Protein AF-A0A4U3KUS9-F1 (afdb_monomer)

Sequence (274 aa):
MPFLIWITAVFIFITGCKRELSCEGCQHPVADGILNCDSFFIHGDYTASTTPNDSNYAATSVTVFTPGAYTIYSDTVNGYYFYKAGYFENTGAQQVTLKAYGQINSSDTSHFTFHFGNSVCTYDVGPPQDTEPPMYYSFVANGIPYSGISDSAYLTYQVVSGDEIYGMSFRTLLLTPSDSLFSLGVNRVNTPVTTGTYHAALAVADDFSGGINFSVNNEFIYGTSRYLPSFQIFLTDYGLPDRLVKGTFSGPVMDGGNNTIYITKGKFKTYLRH

Mean predicted aligned error: 15.93 Å

Nearest PDB structures (foldseek):
  2q03-assembly1_B  TM=2.776E-01  e=8.411E+00  Shewanella denitrificans OS217
  4e0s-assembly1_A  TM=1.911E-01  e=3.559E+00  Homo sapiens
  3e8j-assembly1_A  TM=3.007E-01  e=9.708E+00  Leishmania naiffi

Solvent-accessible surface area (backbone atoms only — not comparable to full-atom values): 14831 Å² total; per-residue (Å²): 140,84,90,81,87,81,82,82,82,81,82,77,80,76,80,72,79,78,78,78,83,80,63,95,77,65,81,71,52,61,39,39,47,42,56,43,72,88,54,63,45,82,41,62,86,46,48,49,78,35,64,57,48,96,62,22,30,40,36,31,36,32,40,26,73,35,46,18,44,43,61,37,36,39,50,78,46,60,56,25,33,37,42,34,73,53,68,43,88,58,62,43,80,41,82,46,71,22,43,37,43,59,39,27,64,52,54,52,77,30,76,36,48,37,40,30,81,90,30,77,37,78,50,81,49,32,40,94,57,101,69,60,74,84,21,31,38,36,33,28,46,88,87,45,76,48,73,52,55,34,34,59,21,36,74,43,78,50,75,57,100,85,43,40,37,22,28,42,34,31,34,36,68,70,91,50,82,65,42,60,43,43,34,42,38,40,37,18,56,75,41,74,72,68,60,46,74,21,25,20,43,51,87,86,78,43,50,50,10,23,44,44,40,34,25,49,58,80,38,66,48,40,29,52,32,67,91,33,49,75,16,37,37,36,33,77,36,69,38,78,92,79,30,36,30,32,34,38,34,38,33,44,25,32,35,75,84,72,45,85,42,53,37,38,82,24,38,40,33,28,37,63,48,132

pLDDT: mean 83.26, std 14.66, range [38.56, 97.94]

Organism: NCBI:txid2575867

Structure (mmCIF, N/CA/C/O backbone):
data_AF-A0A4U3KUS9-F1
#
_entry.id   AF-A0A4U3KUS9-F1
#
loop_
_atom_site.group_PDB
_atom_site.id
_atom_site.type_symbol
_atom_site.label_atom_id
_atom_site.label_alt_id
_atom_site.label_comp_id
_atom_site.label_asym_id
_atom_site.label_entity_id
_atom_site.label_seq_id
_atom_site.pdbx_PDB_ins_code
_atom_site.Cartn_x
_atom_site.Cartn_y
_atom_site.Cartn_z
_atom_site.occupancy
_atom_site.B_iso_or_equiv
_atom_site.auth_seq_id
_atom_site.auth_comp_id
_atom_site.auth_asym_id
_atom_site.auth_atom_id
_atom_site.pdbx_PDB_model_num
ATOM 1 N N . MET A 1 1 ? 34.583 -11.857 78.297 1.00 41.56 1 MET A N 1
ATOM 2 C CA . MET A 1 1 ? 34.083 -12.040 76.919 1.00 41.56 1 MET A CA 1
ATOM 3 C C . MET A 1 1 ? 32.665 -12.596 76.988 1.00 41.56 1 MET A C 1
ATOM 5 O O . MET A 1 1 ? 32.540 -13.778 77.284 1.00 41.56 1 MET A O 1
ATOM 9 N N . PRO A 1 2 ? 31.605 -11.792 76.797 1.00 49.53 2 PRO A N 1
ATOM 10 C CA . PRO A 1 2 ? 30.280 -12.321 76.517 1.00 49.53 2 PRO A CA 1
ATOM 11 C C . PRO A 1 2 ? 29.933 -12.191 75.026 1.00 49.53 2 PRO A C 1
ATOM 13 O O . PRO A 1 2 ? 30.245 -11.203 74.365 1.00 49.53 2 PRO A O 1
ATOM 16 N N . PHE A 1 3 ? 29.312 -13.255 74.534 1.00 44.62 3 PHE A N 1
ATOM 17 C CA . PHE A 1 3 ? 28.722 -13.458 73.215 1.00 44.62 3 PHE A CA 1
ATOM 18 C C . PHE A 1 3 ? 27.593 -12.444 72.950 1.00 44.62 3 PHE A C 1
ATOM 20 O O . PHE A 1 3 ? 26.726 -12.276 73.806 1.00 44.62 3 PHE A O 1
ATOM 27 N N . LEU A 1 4 ? 27.541 -11.837 71.758 1.00 39.78 4 LEU A N 1
ATOM 28 C CA . LEU A 1 4 ? 26.342 -11.146 71.267 1.00 39.78 4 LEU A CA 1
ATOM 29 C C . LEU A 1 4 ? 26.017 -11.631 69.848 1.00 39.78 4 LEU A C 1
ATOM 31 O O . LEU A 1 4 ? 26.734 -11.352 68.890 1.00 39.78 4 LEU A O 1
ATOM 35 N N . ILE A 1 5 ? 24.941 -12.407 69.759 1.00 49.62 5 ILE A N 1
ATOM 36 C CA . ILE A 1 5 ? 24.354 -12.981 68.547 1.00 49.62 5 ILE A CA 1
ATOM 37 C C . ILE A 1 5 ? 23.582 -11.867 67.828 1.00 49.62 5 ILE A C 1
ATOM 39 O O . ILE A 1 5 ? 22.629 -11.327 68.387 1.00 49.62 5 ILE A O 1
ATOM 43 N N . TRP A 1 6 ? 23.977 -11.520 66.602 1.00 41.50 6 TRP A N 1
ATOM 44 C CA . TRP A 1 6 ? 23.210 -10.622 65.734 1.00 41.50 6 TRP A CA 1
ATOM 45 C C . TRP A 1 6 ? 22.253 -11.443 64.865 1.00 41.50 6 TRP A C 1
ATOM 47 O O . TRP A 1 6 ? 22.672 -12.192 63.987 1.00 41.50 6 TRP A O 1
ATOM 57 N N . ILE A 1 7 ? 20.958 -11.314 65.155 1.00 54.19 7 ILE A N 1
ATOM 58 C CA . ILE A 1 7 ? 19.855 -11.914 64.401 1.00 54.19 7 ILE A CA 1
ATOM 59 C C . ILE A 1 7 ? 19.682 -11.140 63.090 1.00 54.19 7 ILE A C 1
ATOM 61 O O . ILE A 1 7 ? 19.480 -9.927 63.083 1.00 54.19 7 ILE A O 1
ATOM 65 N N . THR A 1 8 ? 19.756 -11.860 61.975 1.00 53.34 8 THR A N 1
ATOM 66 C CA . THR A 1 8 ? 19.447 -11.387 60.626 1.00 53.34 8 THR A CA 1
ATOM 67 C C . THR A 1 8 ? 17.940 -11.167 60.470 1.00 53.34 8 THR A C 1
ATOM 69 O O . THR A 1 8 ? 17.148 -12.105 60.530 1.00 53.34 8 THR A O 1
ATOM 72 N N . ALA A 1 9 ? 17.525 -9.920 60.241 1.00 53.25 9 ALA A N 1
ATOM 73 C CA . ALA A 1 9 ? 16.156 -9.601 59.846 1.00 53.25 9 ALA A CA 1
ATOM 74 C C . ALA A 1 9 ? 16.000 -9.813 58.331 1.00 53.25 9 ALA A C 1
ATOM 76 O O . ALA A 1 9 ? 16.442 -8.998 57.522 1.00 53.25 9 ALA A O 1
ATOM 77 N N . VAL A 1 10 ? 15.385 -10.932 57.947 1.00 54.22 10 VAL A N 1
ATOM 78 C CA . VAL A 1 10 ? 14.941 -11.196 56.573 1.00 54.22 10 VAL A CA 1
ATOM 79 C C . VAL A 1 10 ? 13.707 -10.334 56.303 1.00 54.22 10 VAL A C 1
ATOM 81 O O . VAL A 1 10 ? 12.615 -10.618 56.791 1.00 54.22 10 VAL A O 1
ATOM 84 N N . PHE A 1 11 ? 13.886 -9.258 55.536 1.00 50.19 11 PHE A N 1
ATOM 85 C CA . PHE A 1 11 ? 12.796 -8.445 54.998 1.00 50.19 11 PHE A CA 1
ATOM 86 C C . PHE A 1 11 ? 12.108 -9.220 53.863 1.00 50.19 11 PHE A C 1
ATOM 88 O O . PHE A 1 11 ? 12.567 -9.233 52.722 1.00 50.19 11 PHE A O 1
ATOM 95 N N . ILE A 1 12 ? 11.012 -9.902 54.192 1.00 57.75 12 ILE A N 1
ATOM 96 C CA . ILE A 1 12 ? 10.122 -10.535 53.215 1.00 57.75 12 ILE A CA 1
ATOM 97 C C . ILE A 1 12 ? 9.324 -9.418 52.531 1.00 57.75 12 ILE A C 1
ATOM 99 O O . ILE A 1 12 ? 8.385 -8.868 53.105 1.00 57.75 12 ILE A O 1
ATOM 103 N N . PHE A 1 13 ? 9.709 -9.069 51.301 1.00 52.69 13 PHE A N 1
ATOM 104 C CA . PHE A 1 13 ? 8.891 -8.246 50.413 1.00 52.69 13 PHE A CA 1
ATOM 105 C C . PHE A 1 13 ? 7.662 -9.052 49.997 1.00 52.69 13 PHE A C 1
ATOM 107 O O . PHE A 1 13 ? 7.711 -9.895 49.105 1.00 52.69 13 PHE A O 1
ATOM 114 N N . ILE A 1 14 ? 6.549 -8.793 50.673 1.00 58.31 14 ILE A N 1
ATOM 115 C CA . ILE A 1 14 ? 5.234 -9.293 50.293 1.00 58.31 14 ILE A CA 1
ATOM 116 C C . ILE A 1 14 ? 4.814 -8.495 49.054 1.00 58.31 14 ILE A C 1
ATOM 118 O O . ILE A 1 14 ? 4.280 -7.391 49.156 1.00 58.31 14 ILE A O 1
ATOM 122 N N . THR A 1 15 ? 5.109 -9.011 47.862 1.00 63.09 15 THR A N 1
ATOM 123 C CA . THR A 1 15 ? 4.524 -8.505 46.618 1.00 63.09 15 THR A CA 1
ATOM 124 C C . THR A 1 15 ? 3.033 -8.814 46.657 1.00 63.09 15 THR A C 1
ATOM 126 O O . THR A 1 15 ? 2.601 -9.922 46.344 1.00 63.09 15 THR A O 1
ATOM 129 N N . GLY A 1 16 ? 2.245 -7.851 47.131 1.00 59.84 16 GLY A N 1
ATOM 130 C CA . GLY A 1 16 ? 0.795 -7.949 47.138 1.00 59.84 16 GLY A CA 1
ATOM 131 C C . GLY A 1 16 ? 0.269 -8.085 45.712 1.00 59.84 16 GLY A C 1
ATOM 132 O O . GLY A 1 16 ? 0.487 -7.207 44.878 1.00 59.84 16 GLY A O 1
ATOM 133 N N . CYS A 1 17 ? -0.453 -9.171 45.446 1.00 63.19 17 CYS A N 1
ATOM 134 C CA . CYS A 1 17 ? -1.359 -9.256 44.308 1.00 63.19 17 CYS A CA 1
ATOM 135 C C . CYS A 1 17 ? -2.389 -8.130 44.483 1.00 63.19 17 CYS A C 1
ATOM 137 O O . CYS A 1 17 ? -3.183 -8.167 45.428 1.00 63.19 17 CYS A O 1
ATOM 139 N N . LYS A 1 18 ? -2.364 -7.095 43.634 1.00 53.62 18 LYS A N 1
ATOM 140 C CA . LYS A 1 18 ? -3.451 -6.110 43.621 1.00 53.62 18 LYS A CA 1
ATOM 141 C C . LYS A 1 18 ? -4.735 -6.863 43.268 1.00 53.62 18 LYS A C 1
ATOM 143 O O . LYS A 1 18 ? -4.808 -7.485 42.216 1.00 53.62 18 LYS A O 1
ATOM 148 N N . ARG A 1 19 ? -5.725 -6.837 44.164 1.00 49.09 19 ARG A N 1
ATOM 149 C CA . ARG A 1 19 ? -7.093 -7.259 43.844 1.00 49.09 19 ARG A CA 1
ATOM 150 C C . ARG A 1 19 ? -7.611 -6.340 42.742 1.00 49.09 19 ARG A C 1
ATOM 152 O O . ARG A 1 19 ? -7.664 -5.128 42.943 1.00 49.09 19 ARG A O 1
ATOM 159 N N . GLU A 1 20 ? -7.986 -6.910 41.608 1.00 59.84 20 GLU A N 1
ATOM 160 C CA . GLU A 1 20 ? -8.754 -6.196 40.596 1.00 59.84 20 GLU A CA 1
ATOM 161 C C . GLU A 1 20 ? -10.160 -5.979 41.164 1.00 59.84 20 GLU A C 1
ATOM 163 O O . GLU A 1 20 ? -10.844 -6.927 41.557 1.00 59.84 20 GLU A O 1
ATOM 168 N N . LEU A 1 21 ? -10.551 -4.713 41.321 1.00 52.94 21 LEU A N 1
ATOM 169 C CA . LEU A 1 21 ? -11.906 -4.354 41.720 1.00 52.94 21 LEU A CA 1
ATOM 170 C C . LEU A 1 21 ? -12.845 -4.754 40.572 1.00 52.94 21 LEU A C 1
ATOM 172 O O . LEU A 1 21 ? -12.984 -4.018 39.599 1.00 52.94 21 LEU A O 1
ATOM 176 N N . SER A 1 22 ? -13.503 -5.906 40.691 1.00 56.03 22 SER A N 1
ATOM 177 C CA . SER A 1 22 ? -14.729 -6.175 39.938 1.00 56.03 22 SER A CA 1
ATOM 178 C C . SER A 1 22 ? -15.810 -5.248 40.494 1.00 56.03 22 SER A C 1
ATOM 180 O O . SER A 1 22 ? -16.405 -5.527 41.534 1.00 56.03 22 SER A O 1
ATOM 182 N N . CYS A 1 23 ? -15.995 -4.081 39.879 1.00 61.53 23 CYS A N 1
ATOM 183 C CA . CYS A 1 23 ? -17.097 -3.191 40.222 1.00 61.53 23 CYS A CA 1
ATOM 184 C C . CYS A 1 23 ? -18.358 -3.686 39.500 1.00 61.53 23 CYS A C 1
ATOM 186 O O . CYS A 1 23 ? -18.564 -3.358 38.336 1.00 61.53 23 CYS A O 1
ATOM 188 N N . GLU A 1 24 ? -19.216 -4.448 40.183 1.00 61.00 24 GLU A N 1
ATOM 189 C CA . GLU A 1 24 ? -20.481 -5.002 39.648 1.00 61.00 24 GLU A CA 1
ATOM 190 C C . GLU A 1 24 ? -21.577 -3.942 39.353 1.00 61.00 24 GLU A C 1
ATOM 192 O O . GLU A 1 24 ? -22.761 -4.255 39.287 1.00 61.00 24 GLU A O 1
ATOM 197 N N . GLY A 1 25 ? -21.211 -2.672 39.160 1.00 59.56 25 GLY A N 1
ATOM 198 C CA . GLY A 1 25 ? -22.163 -1.583 38.900 1.00 59.56 25 GLY A CA 1
ATOM 199 C C . GLY A 1 25 ? -21.553 -0.282 38.381 1.00 59.56 25 GLY A C 1
ATOM 200 O O . GLY A 1 25 ? -22.247 0.730 38.306 1.00 59.56 25 GLY A O 1
ATOM 201 N N . CYS A 1 26 ? -20.267 -0.270 38.024 1.00 60.47 26 CYS A N 1
ATOM 202 C CA . CYS A 1 26 ? -19.666 0.886 37.375 1.00 60.47 26 CYS A CA 1
ATOM 203 C C . CYS A 1 26 ? -20.114 0.882 35.909 1.00 60.47 26 CYS A C 1
ATOM 205 O O . CYS A 1 26 ? -19.775 -0.033 35.162 1.00 60.47 26 CYS A O 1
ATOM 207 N N . GLN A 1 27 ? -20.870 1.895 35.480 1.00 60.66 27 GLN A N 1
ATOM 208 C CA . GLN A 1 27 ? -21.052 2.158 34.054 1.00 60.66 27 GLN A CA 1
ATOM 209 C C . GLN A 1 27 ? -19.674 2.523 33.496 1.00 60.66 27 GLN A C 1
ATOM 211 O O . GLN A 1 27 ? -19.192 3.639 33.691 1.00 60.66 27 GLN A O 1
ATOM 216 N N . HIS A 1 28 ? -19.000 1.570 32.853 1.00 69.69 28 HIS A N 1
ATOM 217 C CA . HIS A 1 28 ? -17.843 1.912 32.039 1.00 69.69 28 HIS A CA 1
ATOM 218 C C . HIS A 1 28 ? -18.356 2.836 30.929 1.00 69.69 28 HIS A C 1
ATOM 220 O O . HIS A 1 28 ? -19.375 2.504 30.312 1.00 69.69 28 HIS A O 1
ATOM 226 N N . PRO A 1 29 ? -17.722 3.999 30.697 1.00 88.00 29 PRO A N 1
ATOM 227 C CA . PRO A 1 29 ? -18.126 4.866 29.602 1.00 88.00 29 PRO A CA 1
ATOM 228 C C . PRO A 1 29 ? -18.088 4.040 28.319 1.00 88.00 29 PRO A C 1
ATOM 230 O O . PRO A 1 29 ? -17.110 3.340 28.056 1.00 88.00 29 PRO A O 1
ATOM 233 N N . VAL A 1 30 ? -19.191 4.050 27.577 1.00 93.50 30 VAL A N 1
ATOM 234 C CA . VAL A 1 30 ? -19.295 3.358 26.294 1.00 93.50 30 VAL A CA 1
ATOM 235 C C . VAL A 1 30 ? -18.770 4.312 25.239 1.00 93.50 30 VAL A C 1
ATOM 237 O O . VAL A 1 30 ? -19.143 5.486 25.231 1.00 93.50 30 VAL A O 1
ATOM 240 N N . ALA A 1 31 ? -17.884 3.820 24.381 1.00 95.75 31 ALA A N 1
ATOM 241 C CA . ALA A 1 31 ? -17.381 4.635 23.297 1.00 95.75 31 ALA A CA 1
ATOM 242 C C . ALA A 1 31 ? -18.499 4.967 22.308 1.00 95.75 31 ALA A C 1
ATOM 244 O O . ALA A 1 31 ? -19.304 4.104 21.957 1.00 95.75 31 ALA A O 1
ATOM 245 N N . ASP A 1 32 ? -18.480 6.198 21.814 1.00 95.00 32 ASP A N 1
ATOM 246 C CA . ASP A 1 32 ? -19.318 6.643 20.704 1.00 95.00 32 ASP A CA 1
ATOM 247 C C . ASP A 1 32 ? -18.429 7.109 19.552 1.00 95.00 32 ASP A C 1
ATOM 249 O O . ASP A 1 32 ? -17.348 7.669 19.770 1.00 95.00 32 ASP A O 1
ATOM 253 N N . GLY A 1 33 ? -18.863 6.858 18.323 1.00 93.38 33 GLY A N 1
ATOM 254 C CA . GLY A 1 33 ? -18.079 7.137 17.130 1.00 93.38 33 GLY A CA 1
ATOM 255 C C . GLY A 1 33 ? -18.671 6.548 15.857 1.00 93.38 33 GLY A C 1
ATOM 256 O O . GLY A 1 33 ? -19.710 5.887 15.867 1.00 93.38 33 GLY A O 1
ATOM 257 N N . ILE A 1 34 ? -17.969 6.779 14.750 1.00 92.06 34 ILE A N 1
ATOM 258 C CA . ILE A 1 34 ? -18.341 6.281 13.425 1.00 92.06 34 ILE A CA 1
ATOM 259 C C . ILE A 1 34 ? -17.270 5.325 12.920 1.00 92.06 34 ILE A C 1
ATOM 261 O O . ILE A 1 34 ? -16.083 5.655 12.897 1.00 92.06 34 ILE A O 1
ATOM 265 N N . LEU A 1 35 ? -17.700 4.142 12.498 1.00 93.06 35 LEU A N 1
ATOM 266 C CA . LEU A 1 35 ? -16.850 3.191 11.796 1.00 93.06 35 LEU A CA 1
ATOM 267 C C . LEU A 1 35 ? -16.632 3.678 10.362 1.00 93.06 35 LEU A C 1
ATOM 269 O O . LEU A 1 35 ? -17.595 3.955 9.650 1.00 93.06 35 LEU A O 1
ATOM 273 N N . ASN A 1 36 ? -15.377 3.797 9.939 1.00 83.62 36 ASN A N 1
ATOM 274 C CA . ASN A 1 36 ? -15.060 4.244 8.592 1.00 83.62 36 ASN A CA 1
ATOM 275 C C . ASN A 1 36 ? -15.215 3.084 7.603 1.00 83.62 36 ASN A C 1
ATOM 277 O O . ASN A 1 36 ? -14.363 2.197 7.518 1.00 83.62 36 ASN A O 1
ATOM 281 N N . CYS A 1 37 ? -16.307 3.111 6.845 1.00 77.19 37 CYS A N 1
ATOM 282 C CA . CYS A 1 37 ? -16.590 2.086 5.857 1.00 77.19 37 CYS A CA 1
ATOM 283 C C . CYS A 1 37 ? -15.699 2.164 4.617 1.00 77.19 37 CYS A C 1
ATOM 285 O O . CYS A 1 37 ? -15.841 1.272 3.807 1.00 77.19 37 CYS A O 1
ATOM 287 N N . ASP A 1 38 ? -14.804 3.141 4.449 1.00 74.75 38 ASP A N 1
ATOM 288 C CA . ASP A 1 38 ? -13.915 3.230 3.275 1.00 74.75 38 ASP A CA 1
ATOM 289 C C . ASP A 1 38 ? -12.486 2.736 3.566 1.00 74.75 38 ASP A C 1
ATOM 291 O O . ASP A 1 38 ? -11.687 2.547 2.651 1.00 74.75 38 ASP A O 1
ATOM 295 N N . SER A 1 39 ? -12.135 2.525 4.842 1.00 70.81 39 SER A N 1
ATOM 296 C CA . SER A 1 39 ? -10.777 2.148 5.269 1.00 70.81 39 SER A CA 1
ATOM 297 C C . SER A 1 39 ? -10.620 0.675 5.647 1.00 70.81 39 SER A C 1
ATOM 299 O O . SER A 1 39 ? -9.588 0.282 6.196 1.00 70.81 39 SER A O 1
ATOM 301 N N . PHE A 1 40 ? -11.636 -0.145 5.382 1.00 73.62 40 PHE A N 1
ATOM 302 C CA . PHE A 1 40 ? -11.589 -1.572 5.671 1.00 73.62 40 PHE A CA 1
ATOM 303 C C . PHE A 1 40 ? -10.631 -2.293 4.729 1.00 73.62 40 PHE A C 1
ATOM 305 O O . PHE A 1 40 ? -10.670 -2.137 3.511 1.00 73.62 40 PHE A O 1
ATOM 312 N N . PHE A 1 41 ? -9.799 -3.141 5.314 1.00 72.19 41 PHE A N 1
ATOM 313 C CA . PHE A 1 41 ? -8.894 -4.002 4.582 1.00 72.19 41 PHE A CA 1
ATOM 314 C C . PHE A 1 41 ? -8.858 -5.383 5.234 1.00 72.19 41 PHE A C 1
ATOM 316 O O . PHE A 1 41 ? -8.631 -5.512 6.440 1.00 72.19 41 PHE A O 1
ATOM 323 N N . ILE A 1 42 ? -9.097 -6.420 4.437 1.00 80.69 42 ILE A N 1
ATOM 324 C CA . ILE A 1 42 ? -9.148 -7.807 4.894 1.00 80.69 42 ILE A CA 1
ATOM 325 C C . ILE A 1 42 ? -7.793 -8.465 4.638 1.00 80.69 42 ILE A C 1
ATOM 327 O O . ILE A 1 42 ? -7.278 -8.452 3.523 1.00 80.69 42 ILE A O 1
ATOM 331 N N . HIS A 1 43 ? -7.213 -9.046 5.682 1.00 75.00 43 HIS A N 1
ATOM 332 C CA . HIS A 1 43 ? -5.953 -9.774 5.634 1.00 75.00 43 HIS A CA 1
ATOM 333 C C . HIS A 1 43 ? -6.172 -11.269 5.851 1.00 75.00 43 HIS A C 1
ATOM 335 O O . HIS A 1 43 ? -7.059 -11.671 6.612 1.00 75.00 43 HIS A O 1
ATOM 341 N N . GLY A 1 44 ? -5.297 -12.064 5.233 1.00 71.69 44 GLY A N 1
ATOM 342 C CA . GLY A 1 44 ? -5.231 -13.515 5.376 1.00 71.69 44 GLY A CA 1
ATOM 343 C C . GLY A 1 44 ? -5.977 -14.264 4.277 1.00 71.69 44 GLY A C 1
ATOM 344 O O . GLY A 1 44 ? -6.846 -13.712 3.608 1.00 71.69 44 GLY A O 1
ATOM 345 N N . ASP A 1 45 ? -5.628 -15.536 4.108 1.00 77.25 45 ASP A N 1
ATOM 346 C CA . ASP A 1 45 ? -6.301 -16.430 3.170 1.00 77.25 45 ASP A CA 1
ATOM 347 C C . ASP A 1 45 ? -7.464 -17.133 3.877 1.00 77.25 45 ASP A C 1
ATOM 349 O O . ASP A 1 45 ? -7.274 -17.778 4.914 1.00 77.25 45 ASP A O 1
ATOM 353 N N . TYR A 1 46 ? -8.671 -17.019 3.321 1.00 83.56 46 TYR A N 1
ATOM 354 C CA . TYR A 1 46 ? -9.885 -17.620 3.876 1.00 83.56 46 TYR A CA 1
ATOM 355 C C . TYR A 1 46 ? -10.247 -18.869 3.072 1.00 83.56 46 TYR A C 1
ATOM 357 O O . TYR A 1 46 ? -10.995 -18.818 2.098 1.00 83.56 46 TYR A O 1
ATOM 365 N N . THR A 1 47 ? -9.651 -19.999 3.459 1.00 82.50 47 THR A N 1
ATOM 366 C CA . THR A 1 47 ? -9.797 -21.280 2.751 1.00 82.50 47 THR A CA 1
ATOM 367 C C . THR A 1 47 ? -10.767 -22.219 3.467 1.00 82.50 47 THR A C 1
ATOM 369 O O . THR A 1 47 ? -10.798 -22.284 4.697 1.00 82.50 47 THR A O 1
ATOM 372 N N . ALA A 1 48 ? -11.564 -22.961 2.697 1.00 85.00 48 ALA A N 1
ATOM 373 C CA . ALA A 1 48 ? -12.540 -23.918 3.203 1.00 85.00 48 ALA A CA 1
ATOM 374 C C . ALA A 1 48 ? -11.926 -24.916 4.190 1.00 85.00 48 ALA A C 1
ATOM 376 O O . ALA A 1 48 ? -10.804 -25.392 4.022 1.00 85.00 48 ALA A O 1
ATOM 377 N N . SER A 1 49 ? -12.725 -25.297 5.182 1.00 87.25 49 SER A N 1
ATOM 378 C CA . SER A 1 49 ? -12.390 -26.243 6.246 1.00 87.25 49 SER A CA 1
ATOM 379 C C . SER A 1 49 ? -11.196 -25.842 7.121 1.00 87.25 49 SER A C 1
ATOM 381 O O . SER A 1 49 ? -10.652 -26.696 7.821 1.00 87.25 49 SER A O 1
ATOM 383 N N . THR A 1 50 ? -10.809 -24.562 7.139 1.00 87.25 50 THR A N 1
ATOM 384 C CA . THR A 1 50 ? -9.737 -24.055 8.010 1.00 87.25 50 THR A CA 1
ATOM 385 C C . THR A 1 50 ? -10.262 -23.141 9.115 1.00 87.25 50 THR A C 1
ATOM 387 O O . THR A 1 50 ? -11.309 -22.501 8.995 1.00 87.25 50 THR A O 1
ATOM 390 N N . THR A 1 51 ? -9.534 -23.105 10.228 1.00 93.19 51 THR A N 1
ATOM 391 C CA . THR A 1 51 ? -9.759 -22.152 11.319 1.00 93.19 51 THR A CA 1
ATOM 392 C C . THR A 1 51 ? -8.906 -20.909 11.060 1.00 93.19 51 THR A C 1
ATOM 394 O O . THR A 1 51 ? -7.694 -21.063 10.873 1.00 93.19 51 THR A O 1
ATOM 397 N N . PRO A 1 52 ? -9.490 -19.695 11.062 1.00 90.69 52 PRO A N 1
ATOM 398 C CA . PRO A 1 52 ? -8.723 -18.460 10.949 1.00 90.69 52 PRO A CA 1
ATOM 399 C C . PRO A 1 52 ? -7.643 -18.367 12.036 1.00 90.69 52 PRO A C 1
ATOM 401 O O . PRO A 1 52 ? -7.867 -18.758 13.183 1.00 90.69 52 PRO A O 1
ATOM 404 N N . ASN A 1 53 ? -6.468 -17.849 11.682 1.00 88.88 53 ASN A N 1
ATOM 405 C CA . ASN A 1 53 ? -5.375 -17.607 12.625 1.00 88.88 53 ASN A CA 1
ATOM 406 C C . ASN A 1 53 ? -5.104 -16.102 12.794 1.00 88.88 53 ASN A C 1
ATOM 408 O O . ASN A 1 53 ? -5.836 -15.266 12.275 1.00 88.88 53 ASN A O 1
ATOM 412 N N . ASP A 1 54 ? -4.038 -15.736 13.507 1.00 84.31 54 ASP A N 1
ATOM 413 C CA . ASP A 1 54 ? -3.689 -14.329 13.762 1.00 84.31 54 ASP A CA 1
ATOM 414 C C . ASP A 1 54 ? -3.384 -13.503 12.496 1.00 84.31 54 ASP A C 1
ATOM 416 O O . ASP A 1 54 ? -3.365 -12.276 12.563 1.00 84.31 54 ASP A O 1
ATOM 420 N N . SER A 1 55 ? -3.170 -14.151 11.348 1.00 80.25 55 SER A N 1
ATOM 421 C CA . SER A 1 55 ? -3.006 -13.508 10.036 1.00 80.25 55 SER A CA 1
ATOM 422 C C . SER A 1 55 ? -4.341 -13.236 9.331 1.00 80.25 55 SER A C 1
ATOM 424 O O . SER A 1 55 ? -4.348 -12.534 8.324 1.00 80.25 55 SER A O 1
ATOM 426 N N . ASN A 1 56 ? -5.455 -13.775 9.839 1.00 86.69 56 ASN A N 1
ATOM 427 C CA . ASN A 1 56 ? -6.808 -13.564 9.331 1.00 86.69 56 ASN A CA 1
ATOM 428 C C . ASN A 1 56 ? -7.517 -12.491 10.170 1.00 86.69 56 ASN A C 1
ATOM 430 O O . ASN A 1 56 ? -8.012 -12.754 11.271 1.00 86.69 56 ASN A O 1
ATOM 434 N N . TYR A 1 57 ? -7.545 -11.260 9.669 1.00 86.38 57 TYR A N 1
ATOM 435 C CA . TYR A 1 57 ? -8.150 -10.137 10.380 1.00 86.38 57 TYR A CA 1
ATOM 436 C C . TYR A 1 57 ? -8.658 -9.051 9.429 1.00 86.38 57 TYR A C 1
ATOM 438 O O . TYR A 1 57 ? -8.176 -8.915 8.309 1.00 86.38 57 TYR A O 1
ATOM 446 N N . ALA A 1 58 ? -9.604 -8.243 9.902 1.00 83.19 58 ALA A N 1
ATOM 447 C CA . ALA A 1 58 ? -10.039 -7.011 9.254 1.00 83.19 58 ALA A CA 1
ATOM 448 C C . ALA A 1 58 ? -9.391 -5.811 9.958 1.00 83.19 58 ALA A C 1
ATOM 450 O O . ALA A 1 58 ? -9.437 -5.711 11.185 1.00 83.19 58 ALA A O 1
ATOM 451 N N . ALA A 1 59 ? -8.778 -4.903 9.206 1.00 79.12 59 ALA A N 1
ATOM 452 C CA . ALA A 1 59 ? -8.265 -3.632 9.707 1.00 79.12 59 ALA A CA 1
ATOM 453 C C . ALA A 1 59 ? -9.148 -2.486 9.209 1.00 79.12 59 ALA A C 1
ATOM 455 O O . ALA A 1 59 ? -9.575 -2.503 8.063 1.00 79.12 59 ALA A O 1
ATOM 456 N N . THR A 1 60 ? -9.435 -1.511 10.064 1.00 83.69 60 THR A N 1
ATOM 457 C CA . THR A 1 60 ? -10.243 -0.326 9.737 1.00 83.69 60 THR A CA 1
ATOM 458 C C . THR A 1 60 ? -9.915 0.809 10.713 1.00 83.69 60 THR A C 1
ATOM 460 O O . THR A 1 60 ? -9.143 0.625 11.659 1.00 83.69 60 THR A O 1
ATOM 463 N N . SER A 1 61 ? -10.510 1.979 10.501 1.00 83.88 61 SER A N 1
ATOM 464 C CA . SER A 1 61 ? -10.435 3.131 11.398 1.00 83.88 61 SER A CA 1
ATOM 465 C C . SER A 1 61 ? -11.807 3.451 11.989 1.00 83.88 61 SER A C 1
ATOM 467 O O . SER A 1 61 ? -12.805 3.455 11.272 1.00 83.88 61 SER A O 1
ATOM 469 N N . VAL A 1 62 ? -11.858 3.828 13.262 1.00 89.69 62 VAL A N 1
ATOM 470 C CA . VAL A 1 62 ? -13.047 4.413 13.896 1.00 89.69 62 VAL A CA 1
ATOM 471 C C . VAL A 1 62 ? -12.765 5.869 14.234 1.00 89.69 62 VAL A C 1
ATOM 473 O O . VAL A 1 62 ? -11.764 6.172 14.878 1.00 89.69 62 VAL A O 1
ATOM 476 N N . THR A 1 63 ? -13.657 6.772 13.843 1.00 89.69 63 THR A N 1
ATOM 477 C CA . THR A 1 63 ? -13.643 8.160 14.312 1.00 89.69 63 THR A CA 1
ATOM 478 C C . THR A 1 63 ? -14.368 8.225 15.651 1.00 89.69 63 THR A C 1
ATOM 480 O O . THR A 1 63 ? -15.595 8.177 15.697 1.00 89.69 63 THR A O 1
ATOM 483 N N . VAL A 1 64 ? -13.610 8.302 16.745 1.00 95.44 64 VAL A N 1
ATOM 484 C CA . VAL A 1 64 ? -14.127 8.283 18.120 1.00 95.44 64 VAL A CA 1
ATOM 485 C C . VAL A 1 64 ? -14.530 9.690 18.557 1.00 95.44 64 VAL A C 1
ATOM 487 O O . VAL A 1 64 ? -13.707 10.608 18.552 1.00 95.44 64 VAL A O 1
ATOM 490 N N . PHE A 1 65 ? -15.781 9.854 18.981 1.00 94.75 65 PHE A N 1
ATOM 491 C CA . PHE A 1 65 ? -16.307 11.097 19.554 1.00 94.75 65 PHE A CA 1
ATOM 492 C C . PHE A 1 65 ? -16.250 11.097 21.078 1.00 94.75 65 PHE A C 1
ATOM 494 O O . PHE A 1 65 ? -15.970 12.131 21.680 1.00 94.75 65 PHE A O 1
ATOM 501 N N . THR A 1 66 ? -16.464 9.932 21.692 1.00 95.69 66 THR A N 1
ATOM 502 C CA . THR A 1 66 ? -16.412 9.756 23.146 1.00 95.69 66 THR A CA 1
ATOM 503 C C . THR A 1 66 ? -15.509 8.566 23.483 1.00 95.69 66 THR A C 1
ATOM 505 O O . THR A 1 66 ? -15.801 7.462 23.021 1.00 95.69 66 THR A O 1
ATOM 508 N N . PRO A 1 67 ? -14.423 8.754 24.262 1.00 96.38 67 PRO A N 1
ATOM 509 C CA . PRO A 1 67 ? -13.595 7.658 24.766 1.00 96.38 67 PRO A CA 1
ATOM 510 C C . PRO A 1 67 ? -14.407 6.684 25.626 1.00 96.38 67 PRO A C 1
ATOM 512 O O . PRO A 1 67 ? -15.304 7.096 26.363 1.00 96.38 67 PRO A O 1
ATOM 515 N N . GLY A 1 68 ? -14.082 5.395 25.571 1.00 96.19 68 GLY A N 1
ATOM 516 C CA . GLY A 1 68 ? -14.832 4.379 26.301 1.00 96.19 68 GLY A CA 1
ATOM 517 C C . GLY A 1 68 ? -14.586 2.949 25.836 1.00 96.19 68 GLY A C 1
ATOM 518 O O . GLY A 1 68 ? -13.833 2.692 24.895 1.00 96.19 68 GLY A O 1
ATOM 519 N N . ALA A 1 69 ? -15.251 2.005 26.496 1.00 96.25 69 ALA A N 1
ATOM 520 C CA . ALA A 1 69 ? -15.285 0.610 26.096 1.00 96.25 69 ALA A CA 1
ATOM 521 C C . ALA A 1 69 ? -16.043 0.465 24.771 1.00 96.25 69 ALA A C 1
ATOM 523 O O . ALA A 1 69 ? -17.110 1.053 24.591 1.00 96.25 69 ALA A O 1
ATOM 524 N N . TYR A 1 70 ? -15.505 -0.335 23.856 1.00 96.19 70 TYR A N 1
ATOM 525 C CA . TYR A 1 70 ? -16.109 -0.575 22.552 1.00 96.19 70 TYR A CA 1
ATOM 526 C C . TYR A 1 70 ? -16.173 -2.060 22.224 1.00 96.19 70 TYR A C 1
ATOM 528 O O . TYR A 1 70 ? -15.393 -2.877 22.719 1.00 96.19 70 TYR A O 1
ATOM 536 N N . THR A 1 71 ? -17.099 -2.404 21.336 1.00 97.19 71 THR A N 1
ATOM 537 C CA . THR A 1 71 ? -17.149 -3.698 20.661 1.00 97.19 71 THR A CA 1
ATOM 538 C C . THR A 1 71 ? -17.490 -3.455 19.200 1.00 97.19 71 THR A C 1
ATOM 540 O O . THR A 1 71 ? -18.474 -2.783 18.902 1.00 97.19 71 THR A O 1
ATOM 543 N N . ILE A 1 72 ? -16.657 -3.979 18.306 1.00 97.56 72 ILE A N 1
ATOM 544 C CA . ILE A 1 72 ? -16.891 -4.012 16.864 1.00 97.56 72 ILE A CA 1
ATOM 545 C C . ILE A 1 72 ? -16.991 -5.479 16.478 1.00 97.56 72 ILE A C 1
ATOM 547 O O . ILE A 1 72 ? -16.131 -6.281 16.855 1.00 97.56 72 ILE A O 1
ATOM 551 N N . TYR A 1 73 ? -18.041 -5.835 15.757 1.00 97.94 73 TYR A N 1
ATOM 552 C CA . TYR A 1 73 ? -18.306 -7.216 15.381 1.00 97.94 73 TYR A CA 1
ATOM 553 C C . TYR A 1 73 ? -18.935 -7.288 13.998 1.00 97.94 73 TYR A C 1
ATOM 555 O O . TYR A 1 73 ? -19.531 -6.312 13.543 1.00 97.94 73 TYR A O 1
ATOM 563 N N . SER A 1 74 ? -18.803 -8.439 13.348 1.00 97.81 74 SER A N 1
ATOM 564 C CA . SER A 1 74 ? -19.617 -8.793 12.190 1.00 97.81 74 SER A CA 1
ATOM 565 C C . SER A 1 74 ? -20.715 -9.787 12.565 1.00 97.81 74 SER A C 1
ATOM 567 O O . SER A 1 74 ? -20.684 -10.398 13.637 1.00 97.81 74 SER A O 1
ATOM 569 N N . ASP A 1 75 ? -21.659 -9.996 11.657 1.00 97.38 75 ASP A N 1
ATOM 570 C CA . ASP A 1 75 ? -22.448 -11.223 11.620 1.00 97.38 75 ASP A CA 1
ATOM 571 C C . ASP A 1 75 ? -21.568 -12.468 11.391 1.00 97.38 75 ASP A C 1
ATOM 573 O O . ASP A 1 75 ? -20.386 -12.386 11.038 1.00 97.38 75 ASP A O 1
ATOM 577 N N . THR A 1 76 ? -22.148 -13.643 11.639 1.00 97.31 76 THR A N 1
ATOM 578 C CA . THR A 1 76 ? -21.507 -14.928 11.347 1.00 97.31 76 THR A CA 1
ATOM 579 C C . THR A 1 76 ? -21.952 -15.401 9.978 1.00 97.31 76 THR A C 1
ATOM 581 O O . THR A 1 76 ? -23.109 -15.781 9.793 1.00 97.31 76 THR A O 1
ATOM 584 N N . VAL A 1 77 ? -21.016 -15.446 9.037 1.00 93.12 77 VAL A N 1
ATOM 585 C CA . VAL A 1 77 ? -21.256 -15.875 7.659 1.00 93.12 77 VAL A CA 1
ATOM 586 C C . VAL A 1 77 ? -20.302 -17.011 7.354 1.00 93.12 77 VAL A C 1
ATOM 588 O O . VAL A 1 77 ? -19.130 -16.975 7.720 1.00 93.12 77 VAL A O 1
ATOM 591 N N . ASN A 1 78 ? -20.813 -18.067 6.718 1.00 91.31 78 ASN A N 1
ATOM 592 C CA . ASN A 1 78 ? -19.986 -19.188 6.271 1.00 91.31 78 ASN A CA 1
ATOM 593 C C . ASN A 1 78 ? -19.131 -19.829 7.402 1.00 91.31 78 ASN A C 1
ATOM 595 O O . ASN A 1 78 ? -18.042 -20.349 7.169 1.00 91.31 78 ASN A O 1
ATOM 599 N N . GLY A 1 79 ? -19.646 -19.803 8.640 1.00 93.25 79 GLY A N 1
ATOM 600 C CA . GLY A 1 79 ? -19.051 -20.450 9.819 1.00 93.25 79 GLY A CA 1
ATOM 601 C C . GLY A 1 79 ? -18.005 -19.629 10.585 1.00 93.25 79 GLY A C 1
ATOM 602 O O . GLY A 1 79 ? -17.517 -20.091 11.621 1.00 93.25 79 GLY A O 1
ATOM 603 N N . TYR A 1 80 ? -17.696 -18.409 10.140 1.00 96.62 80 TYR A N 1
ATOM 604 C CA . TYR A 1 80 ? -16.747 -17.517 10.808 1.00 96.62 80 TYR A CA 1
ATOM 605 C C . TYR A 1 80 ? -17.294 -16.091 10.947 1.00 96.62 80 TYR A C 1
ATOM 607 O O . TYR A 1 80 ? -18.317 -15.746 10.359 1.00 96.62 80 TYR A O 1
ATOM 615 N N . TYR A 1 81 ? -16.655 -15.289 11.798 1.00 97.62 81 TYR A N 1
ATOM 616 C CA . TYR A 1 81 ? -17.032 -13.905 12.097 1.00 97.62 81 TYR A CA 1
ATOM 617 C C . TYR A 1 81 ? -15.818 -13.095 12.557 1.00 97.62 81 TYR A C 1
ATOM 619 O O . TYR A 1 81 ? -14.805 -13.657 12.978 1.00 97.62 81 TYR A O 1
ATOM 627 N N . PHE A 1 82 ? -15.930 -11.771 12.522 1.00 97.75 82 PHE A N 1
ATOM 628 C CA . PHE A 1 82 ? -14.907 -10.839 12.982 1.00 97.75 82 PHE A CA 1
ATOM 629 C C . PHE A 1 82 ? -15.316 -10.192 14.296 1.00 97.75 82 PHE A C 1
ATOM 631 O O . PHE A 1 82 ? -16.477 -9.834 14.495 1.00 97.75 82 PHE A O 1
ATOM 638 N N . TYR A 1 83 ? -14.353 -10.017 15.199 1.00 97.69 83 TYR A N 1
ATOM 639 C CA . TYR A 1 83 ? -14.631 -9.437 16.506 1.00 97.69 83 TYR A CA 1
ATOM 640 C C . TY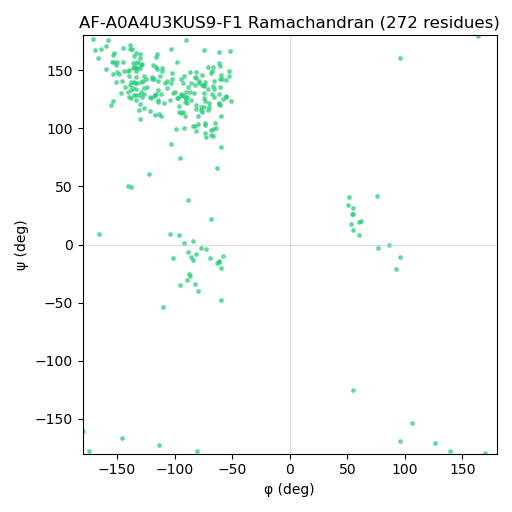R A 1 83 ? -13.436 -8.682 17.089 1.00 97.69 83 TYR A C 1
ATOM 642 O O . TYR A 1 83 ? -12.287 -9.135 17.039 1.00 97.69 83 TYR A O 1
ATOM 650 N N . LYS A 1 84 ? -13.723 -7.538 17.713 1.00 97.00 84 LYS A N 1
ATOM 651 C CA . LYS A 1 84 ? -12.800 -6.817 18.588 1.00 97.00 84 LYS A CA 1
ATOM 652 C C . LYS A 1 84 ? -13.564 -6.131 19.712 1.00 97.00 84 LYS A C 1
ATOM 654 O O . LYS A 1 84 ? -14.473 -5.350 19.459 1.00 97.00 84 LYS A O 1
ATOM 659 N N . ALA A 1 85 ? -13.104 -6.336 20.941 1.00 96.56 85 ALA A N 1
ATOM 660 C CA . ALA A 1 85 ? -13.447 -5.490 22.076 1.00 96.56 85 ALA A CA 1
ATOM 661 C C . ALA A 1 85 ? -12.193 -4.794 22.615 1.00 96.56 85 ALA A C 1
ATOM 663 O O . ALA A 1 85 ? -11.070 -5.296 22.466 1.00 96.56 85 ALA A O 1
ATOM 664 N N . GLY A 1 86 ? -12.383 -3.630 23.225 1.00 95.75 86 GLY A N 1
ATOM 665 C CA . GLY A 1 86 ? -11.297 -2.839 23.788 1.00 95.75 86 GLY A CA 1
ATOM 666 C C . GLY A 1 86 ? -11.792 -1.560 24.446 1.00 95.75 86 GLY A C 1
ATOM 667 O O . GLY A 1 86 ? -12.967 -1.438 24.788 1.00 95.75 86 GLY A O 1
ATOM 668 N N . TYR A 1 87 ? -10.876 -0.610 24.614 1.00 96.12 87 TYR A N 1
ATOM 669 C CA . TYR A 1 87 ? -11.155 0.707 25.169 1.00 96.12 87 TYR A CA 1
ATOM 670 C C . TYR A 1 87 ? -10.460 1.776 24.322 1.00 96.12 87 TYR A C 1
ATOM 672 O O . TYR A 1 87 ? -9.270 1.650 24.035 1.00 96.12 87 TYR A O 1
ATOM 680 N N . PHE A 1 88 ? -11.195 2.799 23.890 1.00 95.75 88 PHE A N 1
ATOM 681 C CA . PHE A 1 88 ? -10.620 3.984 23.261 1.00 95.75 88 PHE A CA 1
ATOM 682 C C . PHE A 1 88 ? -10.295 5.005 24.346 1.00 95.75 88 PHE A C 1
ATOM 684 O O . PHE A 1 88 ? -11.184 5.415 25.086 1.00 95.75 88 PHE A O 1
ATOM 691 N N . GLU A 1 89 ? -9.032 5.416 24.441 1.00 94.62 89 GLU A N 1
ATOM 692 C CA . GLU A 1 89 ? -8.577 6.403 25.432 1.00 94.62 89 GLU A CA 1
ATOM 693 C C . GLU A 1 89 ? -8.724 7.846 24.937 1.00 94.62 89 GLU A C 1
ATOM 695 O O . GLU A 1 89 ? -8.876 8.764 25.738 1.00 94.62 89 GLU A O 1
ATOM 700 N N . ASN A 1 90 ? -8.707 8.040 23.616 1.00 91.94 90 ASN A N 1
ATOM 701 C CA . ASN A 1 90 ? -8.669 9.349 22.977 1.00 91.94 90 ASN A CA 1
ATOM 702 C C . ASN A 1 90 ? -9.744 9.465 21.891 1.00 91.94 90 ASN A C 1
ATOM 704 O O . ASN A 1 90 ? -10.118 8.477 21.257 1.00 91.94 90 ASN A O 1
ATOM 708 N N . THR A 1 91 ? -10.205 10.691 21.652 1.00 92.44 91 THR A N 1
ATOM 709 C CA . THR A 1 91 ? -11.058 11.040 20.509 1.00 92.44 91 THR A CA 1
ATOM 710 C C . THR A 1 91 ? -10.254 11.089 19.204 1.00 92.44 91 THR A C 1
ATOM 712 O O . THR A 1 91 ? -9.023 11.134 19.222 1.00 92.44 91 THR A O 1
ATOM 715 N N . GLY A 1 92 ? -10.942 11.146 18.063 1.00 85.62 92 GLY A N 1
ATOM 716 C CA . GLY A 1 92 ? -10.335 11.203 16.730 1.00 85.62 92 GLY A CA 1
ATOM 717 C C . GLY A 1 92 ? -10.221 9.831 16.067 1.00 85.62 92 GLY A C 1
ATOM 718 O O . GLY A 1 92 ? -10.819 8.860 16.526 1.00 85.62 92 GLY A O 1
ATOM 719 N N . ALA A 1 93 ? -9.485 9.753 14.958 1.00 83.94 93 ALA A N 1
ATOM 720 C CA . ALA A 1 93 ? -9.316 8.509 14.214 1.00 83.94 93 ALA A CA 1
ATOM 721 C C . ALA A 1 93 ? -8.440 7.510 14.992 1.00 83.94 93 ALA A C 1
ATOM 723 O O . ALA A 1 93 ? -7.291 7.804 15.319 1.00 83.94 93 ALA A O 1
ATOM 724 N N . GLN A 1 94 ? -8.983 6.327 15.271 1.00 84.81 94 GLN A N 1
ATOM 725 C CA . GLN A 1 94 ? -8.318 5.232 15.972 1.00 84.81 94 GLN A CA 1
ATOM 726 C C . GLN A 1 94 ? -8.306 3.987 15.086 1.00 84.81 94 GLN A C 1
ATOM 728 O O . GLN A 1 94 ? -9.354 3.552 14.608 1.00 84.81 94 GLN A O 1
ATOM 733 N N . GLN A 1 95 ? -7.127 3.399 14.883 1.00 85.56 95 GLN A N 1
ATOM 734 C CA . GLN A 1 95 ? -7.001 2.158 14.121 1.00 85.56 95 GLN A CA 1
ATOM 735 C C . GLN A 1 95 ? -7.465 0.966 14.952 1.00 85.56 95 GLN A C 1
ATOM 737 O O . GLN A 1 95 ? -7.123 0.829 16.128 1.00 85.56 95 GLN A O 1
ATOM 742 N N . VAL A 1 96 ? -8.218 0.076 14.317 1.00 88.50 96 VAL A N 1
ATOM 743 C CA . VAL A 1 96 ? -8.761 -1.132 14.935 1.00 88.50 96 VAL A CA 1
ATOM 744 C C . VAL A 1 96 ? -8.514 -2.339 14.048 1.00 88.50 96 VAL A C 1
ATOM 746 O O . VAL A 1 96 ? -8.669 -2.298 12.831 1.00 88.50 96 VAL A O 1
ATOM 749 N N . THR A 1 97 ? -8.143 -3.437 14.698 1.00 87.62 97 THR A N 1
ATOM 750 C CA . THR A 1 97 ? -7.910 -4.733 14.064 1.00 87.62 97 THR A CA 1
ATOM 751 C C . THR A 1 97 ? -8.840 -5.762 14.689 1.00 87.62 97 THR A C 1
ATOM 753 O O . THR A 1 97 ? -8.721 -6.068 15.879 1.00 87.62 97 THR A O 1
ATOM 756 N N . LEU A 1 98 ? -9.768 -6.280 13.890 1.00 92.81 98 LEU A N 1
ATOM 757 C CA . LEU A 1 98 ? -10.721 -7.315 14.261 1.00 92.81 98 LEU A CA 1
ATOM 758 C C . LEU A 1 98 ? -10.191 -8.668 13.820 1.00 92.81 98 LEU A C 1
ATOM 760 O O . LEU A 1 98 ? -10.007 -8.900 12.628 1.00 92.81 98 LEU A O 1
ATOM 764 N N . LYS A 1 99 ? -9.971 -9.574 14.769 1.00 95.06 99 LYS A N 1
ATOM 765 C CA . LYS A 1 99 ? -9.565 -10.942 14.439 1.00 95.06 99 LYS A CA 1
ATOM 766 C C . LYS A 1 99 ? -10.765 -11.729 13.927 1.00 95.06 99 LYS A C 1
ATOM 768 O O . LYS A 1 99 ? -11.884 -11.514 14.401 1.00 95.06 99 LYS A O 1
ATOM 773 N N . ALA A 1 100 ? -10.517 -12.633 12.986 1.00 95.69 100 ALA A N 1
ATOM 774 C CA . ALA A 1 100 ? -11.497 -13.620 12.567 1.00 95.69 100 ALA A CA 1
ATOM 775 C C . ALA A 1 100 ? -11.525 -14.805 13.549 1.00 95.69 100 ALA A C 1
ATOM 777 O O . ALA A 1 100 ? -10.490 -15.231 14.063 1.00 95.69 100 ALA A O 1
ATOM 778 N N . TYR A 1 101 ? -12.713 -15.349 13.789 1.00 95.88 101 TYR A N 1
ATOM 779 C CA . TYR A 1 101 ? -12.972 -16.488 14.669 1.00 95.88 101 TYR A CA 1
ATOM 780 C C . TYR A 1 101 ? -13.953 -17.456 14.007 1.00 95.88 101 TYR A C 1
ATOM 782 O O . TYR A 1 101 ? -14.755 -17.047 13.173 1.00 95.88 101 TYR A O 1
ATOM 790 N N . GLY A 1 102 ? -13.932 -18.727 14.413 1.00 96.00 102 GLY A N 1
ATOM 791 C CA . GLY A 1 102 ? -14.830 -19.767 13.899 1.00 96.00 102 GLY A CA 1
ATOM 792 C C . GLY A 1 102 ? -14.132 -20.750 12.960 1.00 96.00 102 GLY A C 1
ATOM 793 O O . GLY A 1 102 ? -12.929 -20.979 13.075 1.00 96.00 102 GLY A O 1
ATOM 794 N N . GLN A 1 103 ? -14.889 -21.362 12.052 1.00 94.56 103 GLN A N 1
ATOM 795 C CA . GLN A 1 103 ? -14.376 -22.296 11.051 1.00 94.56 103 GLN A CA 1
ATOM 796 C C . GLN A 1 103 ? -14.971 -21.946 9.691 1.00 94.56 103 GLN A C 1
ATOM 798 O O . GLN A 1 103 ? -16.181 -21.812 9.553 1.00 94.56 103 GLN A O 1
ATOM 803 N N . ILE A 1 104 ? -14.118 -21.802 8.685 1.00 92.19 104 ILE A N 1
ATOM 804 C CA . ILE A 1 104 ? -14.535 -21.428 7.336 1.00 92.19 104 ILE A CA 1
ATOM 805 C C . ILE A 1 104 ? -15.150 -22.666 6.678 1.00 92.19 104 ILE A C 1
ATOM 807 O O . ILE A 1 104 ? -14.448 -23.647 6.446 1.00 92.19 104 ILE A O 1
ATOM 811 N N . ASN A 1 105 ? -16.452 -22.656 6.388 1.00 89.75 105 ASN A N 1
ATOM 812 C CA . ASN A 1 105 ? -17.140 -23.833 5.846 1.00 89.75 105 ASN A CA 1
ATOM 813 C C . ASN A 1 105 ? -16.904 -24.004 4.335 1.00 89.75 105 ASN A C 1
ATOM 815 O O . ASN A 1 105 ? -16.677 -25.121 3.874 1.00 89.75 105 ASN A O 1
ATOM 819 N N . SER A 1 106 ? -16.912 -22.903 3.580 1.00 85.88 106 SER A N 1
ATOM 820 C CA . SER A 1 106 ? -16.676 -22.856 2.130 1.00 85.88 106 SER A CA 1
ATOM 821 C C . SER A 1 106 ? -15.617 -21.815 1.760 1.00 85.88 106 SER A C 1
ATOM 823 O O . SER A 1 106 ? -15.452 -20.820 2.458 1.00 85.88 106 SER A O 1
ATOM 825 N N . SER A 1 107 ? -14.939 -22.000 0.629 1.00 79.31 107 SER A N 1
ATOM 826 C CA . SER A 1 107 ? -14.096 -20.977 -0.002 1.00 79.31 107 SER A CA 1
ATOM 827 C C . SER A 1 107 ? -14.938 -20.121 -0.954 1.00 79.31 107 SER A C 1
ATOM 829 O O . SER A 1 107 ? -14.474 -19.799 -2.036 1.00 79.31 107 SER A O 1
ATOM 831 N N . ASP A 1 108 ? -16.181 -19.794 -0.624 1.00 80.19 108 ASP A N 1
ATOM 832 C CA . ASP A 1 108 ? -16.974 -18.848 -1.413 1.00 80.19 108 ASP A CA 1
ATOM 833 C C . ASP A 1 108 ? -16.904 -17.458 -0.778 1.00 80.19 108 ASP A C 1
ATOM 835 O O . ASP A 1 108 ? -16.639 -17.313 0.423 1.00 80.19 108 ASP A O 1
ATOM 839 N N . THR A 1 109 ? -17.158 -16.424 -1.579 1.00 79.88 109 THR A N 1
ATOM 840 C CA . THR A 1 109 ? -17.281 -15.054 -1.074 1.00 79.88 109 THR A CA 1
ATOM 841 C C . THR A 1 109 ? -18.390 -14.980 -0.026 1.00 79.88 109 THR A C 1
ATOM 843 O O . THR A 1 109 ? -19.525 -15.391 -0.250 1.00 79.88 109 THR A O 1
ATOM 846 N N . SER A 1 110 ? -18.030 -14.474 1.147 1.00 86.12 110 SER A N 1
ATOM 847 C CA . SER A 1 110 ? -18.875 -14.304 2.324 1.00 86.12 110 SER A CA 1
ATOM 848 C C . SER A 1 110 ? -19.135 -12.810 2.513 1.00 86.12 110 SER A C 1
ATOM 850 O O . SER A 1 110 ? -18.195 -12.032 2.645 1.00 86.12 110 SER A O 1
ATOM 852 N N . HIS A 1 111 ? -20.402 -12.409 2.510 1.00 88.50 111 HIS A N 1
ATOM 853 C CA . HIS A 1 111 ? -20.817 -11.010 2.626 1.00 88.50 111 HIS A CA 1
ATOM 854 C C . HIS A 1 111 ? -21.060 -10.656 4.095 1.00 88.50 111 HIS A C 1
ATOM 856 O O . HIS A 1 111 ? -22.103 -11.007 4.639 1.00 88.50 111 HIS A O 1
ATOM 862 N N . PHE A 1 112 ? -20.104 -9.990 4.737 1.00 94.00 112 PHE A N 1
ATOM 863 C CA . PHE A 1 112 ? -20.175 -9.623 6.150 1.00 94.00 112 PHE A CA 1
ATOM 864 C C . PHE A 1 112 ? -20.774 -8.241 6.365 1.00 94.00 112 PHE A C 1
ATOM 866 O O . PHE A 1 112 ? -20.490 -7.304 5.622 1.00 94.00 112 PHE A O 1
ATOM 873 N N . THR A 1 113 ? -21.514 -8.094 7.458 1.00 95.19 113 THR A N 1
ATOM 874 C CA . THR A 1 113 ? -22.030 -6.821 7.960 1.00 95.19 113 THR A CA 1
ATOM 875 C C . THR A 1 113 ? -21.365 -6.488 9.292 1.00 95.19 113 THR A C 1
ATOM 877 O O . THR A 1 113 ? -21.588 -7.164 10.292 1.00 95.19 113 THR A O 1
ATOM 880 N N . PHE A 1 114 ? -20.541 -5.443 9.310 1.00 96.06 114 PHE A N 1
ATOM 881 C CA . PHE A 1 114 ? -19.814 -4.945 10.475 1.00 96.06 114 PHE A CA 1
ATOM 882 C C . PHE A 1 114 ? -20.595 -3.852 11.202 1.00 96.06 114 PHE A C 1
ATOM 884 O O . PHE A 1 114 ? -21.134 -2.940 10.575 1.00 96.06 114 PHE A O 1
ATOM 891 N N . HIS A 1 115 ? -20.579 -3.907 12.532 1.00 97.31 115 HIS A N 1
ATOM 892 C CA . HIS A 1 115 ? -21.324 -3.020 13.417 1.00 97.31 115 HIS A CA 1
ATOM 893 C C . HIS A 1 115 ? -20.418 -2.350 14.453 1.00 97.31 115 HIS A C 1
ATOM 895 O O . HIS A 1 115 ? -19.625 -3.013 15.126 1.00 97.31 115 HIS A O 1
ATOM 901 N N . PHE A 1 116 ? -20.597 -1.039 14.631 1.00 96.81 116 PHE A N 1
ATOM 902 C CA . PHE A 1 116 ? -20.084 -0.276 15.772 1.00 96.81 116 PHE A CA 1
ATOM 903 C C . PHE A 1 116 ? -20.963 0.953 16.026 1.00 96.81 116 PHE A C 1
ATOM 905 O O . PHE A 1 116 ? -21.149 1.780 15.131 1.00 96.81 116 PHE A O 1
ATOM 912 N N . GLY A 1 117 ? -21.500 1.088 17.242 1.00 92.12 117 GLY A N 1
ATOM 913 C CA . GLY A 1 117 ? -22.475 2.137 17.552 1.00 92.12 117 GLY A CA 1
ATOM 914 C C . GLY A 1 117 ? -23.662 2.079 16.583 1.00 92.12 117 GLY A C 1
ATOM 915 O O . GLY A 1 117 ? -24.266 1.023 16.407 1.00 92.12 117 GLY A O 1
ATOM 916 N N . ASN A 1 118 ? -23.950 3.199 15.914 1.00 90.50 118 ASN A N 1
ATOM 917 C CA . ASN A 1 118 ? -24.973 3.287 14.861 1.00 90.50 118 ASN A CA 1
ATOM 918 C C . ASN A 1 118 ? -24.427 3.044 13.441 1.00 90.50 118 ASN A C 1
ATOM 920 O O . ASN A 1 118 ? -25.172 3.161 12.469 1.00 90.50 118 ASN A O 1
ATOM 924 N N . SER A 1 119 ? -23.132 2.756 13.301 1.00 91.62 119 SER A N 1
ATOM 925 C CA . SER A 1 119 ? -22.496 2.536 12.000 1.00 91.62 119 SER A CA 1
ATOM 926 C C . SER A 1 119 ? -22.656 1.089 11.554 1.00 91.62 119 SER A C 1
ATOM 928 O O . SER A 1 119 ? -22.491 0.162 12.353 1.00 91.62 119 SER A O 1
ATOM 930 N N . VAL A 1 120 ? -22.927 0.914 10.261 1.00 94.12 120 VAL A N 1
ATOM 931 C CA . VAL A 1 120 ? -23.049 -0.388 9.604 1.00 94.12 120 VAL A CA 1
ATOM 932 C C . VAL A 1 120 ? -22.253 -0.348 8.303 1.00 94.12 120 VAL A C 1
ATOM 934 O O . VAL A 1 120 ? -22.502 0.522 7.472 1.00 94.12 120 VAL A O 1
ATOM 937 N N . CYS A 1 121 ? -21.313 -1.275 8.126 1.00 85.06 121 CYS A N 1
ATOM 938 C CA . CYS A 1 121 ? -20.519 -1.414 6.902 1.00 85.06 121 CYS A CA 1
ATOM 939 C C . CYS A 1 121 ? -20.652 -2.835 6.354 1.00 85.06 121 CYS A C 1
ATOM 941 O O . CYS A 1 121 ? -20.657 -3.784 7.130 1.00 85.06 121 CYS A O 1
ATOM 943 N N . THR A 1 122 ? -20.703 -3.001 5.036 1.00 85.50 122 THR A N 1
ATOM 944 C CA . THR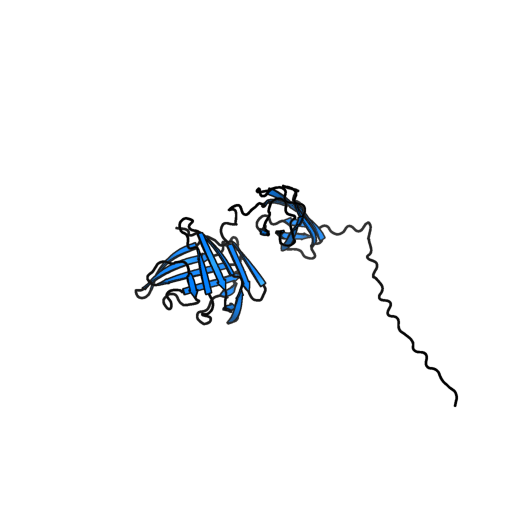 A 1 122 ? -20.780 -4.324 4.395 1.00 85.50 122 THR A CA 1
ATOM 945 C C . THR A 1 122 ? -19.526 -4.604 3.586 1.00 85.50 122 THR A C 1
ATOM 947 O O . THR A 1 122 ? -19.100 -3.735 2.828 1.00 85.50 122 THR A O 1
ATOM 950 N N . TYR A 1 123 ? -18.954 -5.797 3.741 1.00 79.38 123 TYR A N 1
ATOM 951 C CA . TYR A 1 123 ? -17.675 -6.176 3.147 1.00 79.38 123 TYR A CA 1
ATOM 952 C C . TYR A 1 123 ? -17.629 -7.644 2.738 1.00 79.38 123 TYR A C 1
ATOM 954 O O . TYR A 1 123 ? -18.078 -8.522 3.473 1.00 79.38 123 TYR A O 1
ATOM 962 N N . ASP A 1 124 ? -17.001 -7.902 1.597 1.00 81.50 124 ASP A N 1
ATOM 963 C CA . ASP A 1 124 ? -16.884 -9.236 1.021 1.00 81.50 124 ASP A CA 1
ATOM 964 C C . ASP A 1 124 ? -15.559 -9.887 1.439 1.00 81.50 124 ASP A C 1
ATOM 966 O O . ASP A 1 124 ? -14.486 -9.297 1.302 1.00 81.50 124 ASP A O 1
ATOM 970 N N . VAL A 1 125 ? -15.631 -11.116 1.954 1.00 79.44 125 VAL A N 1
ATOM 971 C CA . VAL A 1 125 ? -14.479 -11.926 2.374 1.00 79.44 125 VAL A CA 1
ATOM 972 C C . VAL A 1 125 ? -14.603 -13.317 1.774 1.00 79.44 125 VAL A C 1
ATOM 974 O O . VAL A 1 125 ? -15.519 -14.065 2.096 1.00 79.44 125 VAL A O 1
ATOM 977 N N . GLY A 1 126 ? -13.680 -13.699 0.909 1.00 68.06 126 GLY A N 1
ATOM 978 C CA . GLY A 1 126 ? -13.695 -14.999 0.248 1.00 68.06 126 GLY A CA 1
ATOM 979 C C . GLY A 1 126 ? -12.285 -15.529 0.016 1.00 68.06 126 GLY A C 1
ATOM 980 O O . GLY A 1 126 ? -11.322 -14.961 0.541 1.00 68.06 126 GLY A O 1
ATOM 981 N N . PRO A 1 127 ? -12.122 -16.566 -0.827 1.00 57.66 127 PRO A N 1
ATOM 982 C CA . PRO A 1 127 ? -10.851 -16.790 -1.508 1.00 57.66 127 PRO A CA 1
ATOM 983 C C . PRO A 1 127 ? -10.456 -15.479 -2.201 1.00 57.66 127 PRO A C 1
ATOM 985 O O . PRO A 1 127 ? -11.310 -14.602 -2.361 1.00 57.66 127 PRO A O 1
ATOM 988 N N . PRO A 1 128 ? -9.209 -15.327 -2.663 1.00 48.19 128 PRO A N 1
ATOM 989 C CA . PRO A 1 128 ? -8.898 -14.270 -3.608 1.00 48.19 128 PRO A CA 1
ATOM 990 C C . PRO A 1 128 ? -9.756 -14.481 -4.871 1.00 48.19 128 PRO A C 1
ATOM 992 O O . PRO A 1 128 ? -9.348 -15.133 -5.824 1.00 48.19 128 PRO A O 1
ATOM 995 N N . GLN A 1 129 ? -10.997 -13.998 -4.856 1.00 39.19 129 GLN A N 1
ATOM 996 C CA . GLN A 1 129 ? -11.677 -13.559 -6.048 1.00 39.19 129 GLN A CA 1
ATOM 997 C C . GLN A 1 129 ? -10.938 -12.306 -6.490 1.00 39.19 129 GLN A C 1
ATOM 999 O O . GLN A 1 129 ? -10.389 -11.580 -5.659 1.00 39.19 129 GLN A O 1
ATOM 1004 N N . ASP A 1 130 ? -10.883 -12.079 -7.795 1.00 38.56 130 ASP A N 1
ATOM 1005 C CA . ASP A 1 130 ? -10.345 -10.871 -8.413 1.00 38.56 130 ASP A CA 1
ATOM 1006 C C . ASP A 1 130 ? -11.160 -9.620 -8.011 1.00 38.56 130 ASP A C 1
ATOM 1008 O O . ASP A 1 130 ? -11.815 -8.976 -8.824 1.00 38.56 130 ASP A O 1
ATOM 1012 N N . THR A 1 131 ? -11.119 -9.273 -6.729 1.00 40.28 131 THR A N 1
ATOM 1013 C CA . THR A 1 131 ? -11.614 -8.052 -6.096 1.00 40.28 131 THR A CA 1
ATOM 1014 C C . THR A 1 131 ? -10.574 -7.597 -5.070 1.00 40.28 131 THR A C 1
ATOM 1016 O O . THR A 1 131 ? -10.862 -7.329 -3.907 1.00 40.28 131 THR A O 1
ATOM 1019 N N . GLU A 1 132 ? -9.316 -7.529 -5.507 1.00 41.97 132 GLU A N 1
ATOM 1020 C CA . GLU A 1 132 ? -8.365 -6.554 -4.968 1.00 41.97 132 GLU A CA 1
ATOM 1021 C C . GLU A 1 132 ? -9.029 -5.159 -5.087 1.00 41.97 132 GLU A C 1
ATOM 1023 O O . GLU A 1 132 ? -9.744 -4.952 -6.079 1.00 41.97 132 GLU A O 1
ATOM 1028 N N . PRO A 1 133 ? -8.791 -4.146 -4.216 1.00 50.72 133 PRO A N 1
ATOM 1029 C CA . PRO A 1 133 ? -8.841 -2.788 -4.764 1.00 50.72 133 PRO A CA 1
ATOM 1030 C C . PRO A 1 133 ? -7.926 -2.877 -5.982 1.00 50.72 133 PRO A C 1
ATOM 1032 O O . PRO A 1 133 ? -6.823 -3.388 -5.799 1.00 50.72 133 PRO A O 1
ATOM 1035 N N . PRO A 1 134 ? -8.343 -2.553 -7.220 1.00 56.38 134 PRO A N 1
ATOM 1036 C CA . PRO A 1 134 ? -7.679 -3.123 -8.401 1.00 56.38 134 PRO A CA 1
ATOM 1037 C C . PRO A 1 134 ? -6.162 -2.813 -8.478 1.00 56.38 134 PRO A C 1
ATOM 1039 O O . PRO A 1 134 ? -5.455 -3.353 -9.326 1.00 56.38 134 PRO A O 1
ATOM 1042 N N . MET A 1 135 ? -5.699 -1.921 -7.592 1.00 77.94 135 MET A N 1
ATOM 1043 C CA . MET A 1 135 ? -4.572 -1.029 -7.634 1.00 77.94 135 MET A CA 1
ATOM 1044 C C . MET A 1 135 ? -4.127 -0.686 -6.191 1.00 77.94 135 MET A C 1
ATOM 1046 O O . MET A 1 135 ? -4.902 -0.104 -5.427 1.00 77.94 135 MET A O 1
ATOM 1050 N N . TYR A 1 136 ? -2.888 -0.991 -5.791 1.00 85.81 136 TYR A N 1
ATOM 1051 C CA . TYR A 1 136 ? -2.336 -0.557 -4.493 1.00 85.81 136 TYR A CA 1
ATOM 1052 C C . TYR A 1 136 ? -0.837 -0.226 -4.533 1.00 85.81 136 TYR A C 1
ATOM 1054 O O . TYR A 1 136 ? -0.122 -0.566 -5.478 1.00 85.81 136 TYR A O 1
ATOM 1062 N N . TYR A 1 137 ? -0.336 0.379 -3.451 1.00 91.00 137 TYR A N 1
ATOM 1063 C CA . TYR A 1 137 ? 1.085 0.396 -3.094 1.00 91.00 137 TYR A CA 1
ATOM 1064 C C . TYR A 1 137 ? 1.279 0.115 -1.596 1.00 91.00 137 TYR A C 1
ATOM 1066 O O . TYR A 1 137 ? 0.418 0.412 -0.768 1.00 91.00 137 TYR A O 1
ATOM 1074 N N . SER A 1 138 ? 2.434 -0.440 -1.231 1.00 90.81 138 SER A N 1
ATOM 1075 C CA . SER A 1 138 ? 2.840 -0.617 0.167 1.00 90.81 138 SER A CA 1
ATOM 1076 C C . SER A 1 138 ? 4.355 -0.648 0.296 1.00 90.81 138 SER A C 1
ATOM 1078 O O . SER A 1 138 ? 5.011 -1.185 -0.594 1.00 90.81 138 SER A O 1
ATOM 1080 N N . PHE A 1 139 ? 4.913 -0.151 1.398 1.00 95.19 139 PHE A N 1
ATOM 1081 C CA . PHE A 1 139 ? 6.337 -0.267 1.719 1.00 95.19 139 PHE A CA 1
ATOM 1082 C C . PHE A 1 139 ? 6.611 -0.064 3.215 1.00 95.19 139 PHE A C 1
ATOM 1084 O O . PHE A 1 139 ? 5.733 0.338 3.970 1.00 95.19 139 PHE A O 1
ATOM 1091 N N . VAL A 1 140 ? 7.842 -0.333 3.652 1.00 90.56 140 VAL A N 1
ATOM 1092 C CA . VAL A 1 140 ? 8.320 -0.037 5.010 1.00 90.56 140 VAL A CA 1
ATOM 1093 C C . VAL A 1 140 ? 9.521 0.899 4.929 1.00 90.56 140 VAL A C 1
ATOM 1095 O O . VAL A 1 140 ? 10.504 0.561 4.268 1.00 90.56 140 VAL A O 1
ATOM 1098 N N . ALA A 1 141 ? 9.465 2.031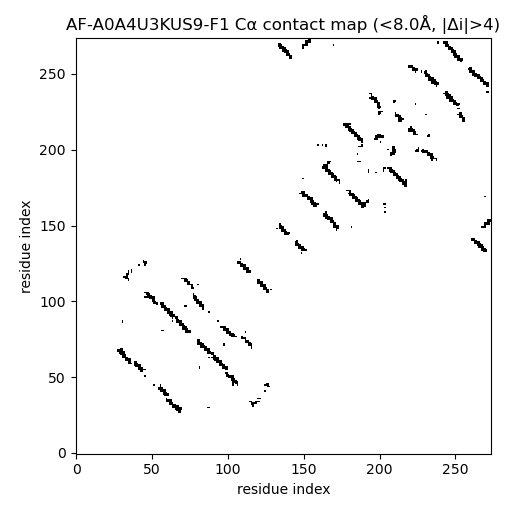 5.632 1.00 92.81 141 ALA A N 1
ATOM 1099 C CA . ALA A 1 141 ? 10.578 2.972 5.778 1.00 92.81 141 ALA A CA 1
ATOM 1100 C C . ALA A 1 141 ? 10.838 3.235 7.267 1.00 92.81 141 ALA A C 1
ATOM 1102 O O . ALA A 1 141 ? 9.904 3.501 8.018 1.00 92.81 141 ALA A O 1
ATOM 1103 N N . ASN A 1 142 ? 12.092 3.110 7.722 1.00 87.31 142 ASN A N 1
ATOM 1104 C CA . ASN A 1 142 ? 12.463 3.218 9.147 1.00 87.31 142 ASN A CA 1
ATOM 1105 C C . ASN A 1 142 ? 11.622 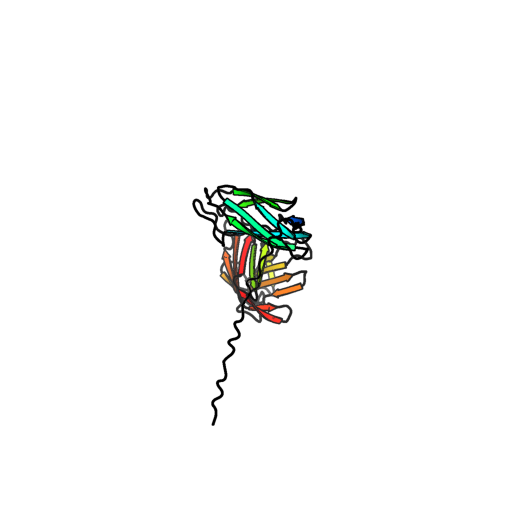2.340 10.099 1.00 87.31 142 ASN A C 1
ATOM 1107 O O . ASN A 1 142 ? 11.334 2.720 11.229 1.00 87.31 142 ASN A O 1
ATOM 1111 N N . GLY A 1 143 ? 11.200 1.160 9.638 1.00 82.81 143 GLY A N 1
ATOM 1112 C CA . GLY A 1 143 ? 10.342 0.257 10.415 1.00 82.81 143 GLY A CA 1
ATOM 1113 C C . GLY A 1 143 ? 8.866 0.667 10.475 1.00 82.81 143 GLY A C 1
ATOM 1114 O O . GLY A 1 143 ? 8.062 -0.091 11.009 1.00 82.81 143 GLY A O 1
ATOM 1115 N N . ILE A 1 144 ? 8.494 1.807 9.888 1.00 85.88 144 ILE A N 1
ATOM 1116 C CA . ILE A 1 144 ? 7.113 2.279 9.797 1.00 85.88 144 ILE A CA 1
ATOM 1117 C C . ILE A 1 144 ? 6.500 1.755 8.488 1.00 85.88 144 ILE A C 1
ATOM 1119 O O . ILE A 1 144 ? 7.069 1.993 7.415 1.00 85.88 144 ILE A O 1
ATOM 1123 N N . PRO A 1 145 ? 5.382 1.009 8.544 1.00 88.56 145 PRO A N 1
ATOM 1124 C CA . PRO A 1 145 ? 4.675 0.562 7.352 1.00 88.56 145 PRO A CA 1
ATOM 1125 C C . PRO A 1 145 ? 3.816 1.689 6.759 1.00 88.56 145 PRO A C 1
ATOM 1127 O O . PRO A 1 145 ? 3.131 2.406 7.484 1.00 88.56 145 PRO A O 1
ATOM 1130 N N . TYR A 1 146 ? 3.816 1.789 5.431 1.00 87.31 146 TYR A N 1
ATOM 1131 C CA . TYR A 1 146 ? 2.988 2.696 4.641 1.00 87.31 146 TYR A CA 1
ATOM 1132 C C . TYR A 1 146 ? 2.239 1.899 3.577 1.00 87.31 146 TYR A C 1
ATOM 1134 O O . TYR A 1 146 ? 2.801 0.992 2.958 1.00 87.31 146 TYR A O 1
ATOM 1142 N N . SER A 1 147 ? 0.985 2.257 3.333 1.00 86.69 147 SER A N 1
ATOM 1143 C CA . SER A 1 147 ? 0.164 1.659 2.284 1.00 86.69 147 SER A CA 1
ATOM 1144 C C . SER A 1 147 ? -0.921 2.620 1.828 1.00 86.69 147 SER A C 1
ATOM 1146 O O . SER A 1 147 ? -1.329 3.500 2.583 1.00 86.69 147 SER A O 1
ATOM 1148 N N . GLY A 1 148 ? -1.413 2.416 0.613 1.00 80.75 148 GLY A N 1
ATOM 1149 C CA . GLY A 1 148 ? -2.557 3.142 0.084 1.00 80.75 148 GLY A CA 1
ATOM 1150 C C . GLY A 1 148 ? -2.988 2.606 -1.275 1.00 80.75 148 GLY A C 1
ATOM 1151 O O . GLY A 1 148 ? -2.421 1.645 -1.801 1.00 80.75 148 GLY A O 1
ATOM 1152 N N . ILE A 1 149 ? -4.004 3.247 -1.840 1.00 79.25 149 ILE A N 1
ATOM 1153 C CA . ILE A 1 149 ? -4.594 2.875 -3.126 1.00 79.25 149 ILE A CA 1
ATOM 1154 C C . ILE A 1 149 ? -3.847 3.623 -4.233 1.00 79.25 149 ILE A C 1
ATOM 1156 O O . ILE A 1 149 ? -3.695 4.846 -4.174 1.00 79.25 149 ILE A O 1
ATOM 1160 N N . SER A 1 150 ? -3.352 2.899 -5.234 1.00 77.75 150 SER A N 1
ATOM 1161 C CA . SER A 1 150 ? -2.785 3.521 -6.433 1.00 77.75 150 SER A CA 1
ATOM 1162 C C . SER A 1 150 ? -3.906 3.884 -7.410 1.00 77.75 150 SER A C 1
ATOM 1164 O O . SER A 1 150 ? -4.904 3.179 -7.527 1.00 77.75 150 SER A O 1
ATOM 1166 N N . ASP A 1 151 ? -3.757 4.998 -8.121 1.00 76.88 151 ASP A N 1
ATOM 1167 C CA . ASP A 1 151 ? -4.567 5.278 -9.305 1.00 76.88 151 ASP A CA 1
ATOM 1168 C C . ASP A 1 151 ? -3.991 4.510 -10.512 1.00 76.88 151 ASP A C 1
ATOM 1170 O O . ASP A 1 151 ? -3.014 3.751 -10.431 1.00 76.88 151 ASP A O 1
ATOM 1174 N N . SER A 1 152 ? -4.601 4.721 -11.668 1.00 80.06 152 SER A N 1
ATOM 1175 C CA . SER A 1 152 ? -4.137 4.206 -12.945 1.00 80.06 152 SER A CA 1
ATOM 1176 C C . SER A 1 152 ? -2.748 4.727 -13.302 1.00 80.06 152 SER A C 1
ATOM 1178 O O . SER A 1 152 ? -2.405 5.888 -13.063 1.00 80.06 152 SER A O 1
ATOM 1180 N N . ALA A 1 153 ? -1.955 3.853 -13.911 1.00 85.00 153 ALA A N 1
ATOM 1181 C CA . ALA A 1 153 ? -0.718 4.231 -14.559 1.00 85.00 153 ALA A CA 1
ATOM 1182 C C . ALA A 1 153 ? -1.018 4.833 -15.929 1.00 85.00 153 ALA A C 1
ATOM 1184 O O . ALA A 1 153 ? -1.875 4.339 -16.658 1.00 85.00 153 ALA A O 1
ATOM 1185 N N . TYR A 1 154 ? -0.276 5.869 -16.295 1.00 85.56 154 TYR A N 1
ATOM 1186 C CA . TYR A 1 154 ? -0.350 6.505 -17.603 1.00 85.56 154 TYR A CA 1
ATOM 1187 C C . TYR A 1 154 ? 0.995 6.369 -18.301 1.00 85.56 154 TYR A C 1
ATOM 1189 O O . TYR A 1 154 ? 2.052 6.471 -17.663 1.00 85.56 154 TYR A O 1
ATOM 1197 N N . LEU A 1 155 ? 0.947 6.160 -19.614 1.00 88.75 155 LEU A N 1
ATOM 1198 C CA . LEU A 1 155 ? 2.132 6.238 -20.454 1.00 88.75 155 LEU A CA 1
ATOM 1199 C C . LEU A 1 155 ? 2.548 7.694 -20.625 1.00 88.75 155 LEU A C 1
ATOM 1201 O O . LEU A 1 155 ? 1.720 8.584 -20.813 1.00 88.75 155 LEU A O 1
ATOM 1205 N N . THR A 1 156 ? 3.849 7.926 -20.583 1.00 89.44 156 THR A N 1
ATOM 1206 C CA . THR A 1 156 ? 4.450 9.227 -20.854 1.00 89.44 156 THR A CA 1
ATO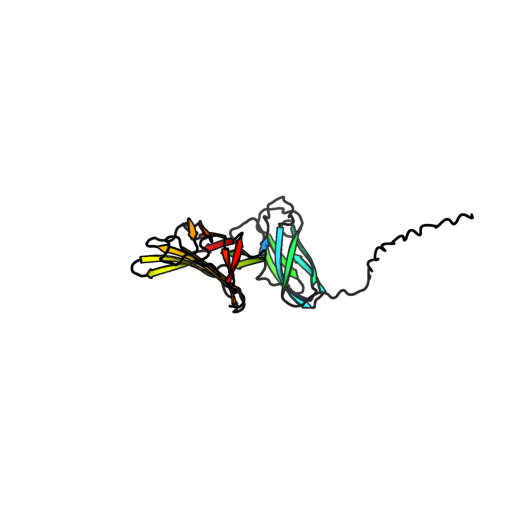M 1207 C C . THR A 1 156 ? 5.387 9.105 -22.041 1.00 89.44 156 THR A C 1
ATOM 1209 O O . THR A 1 156 ? 6.096 8.109 -22.178 1.00 89.44 156 THR A O 1
ATOM 1212 N N . TYR A 1 157 ? 5.418 10.134 -22.879 1.00 92.19 157 TYR A N 1
ATOM 1213 C CA . TYR A 1 157 ? 6.332 10.227 -24.007 1.00 92.19 157 TYR A CA 1
ATOM 1214 C C . TYR A 1 157 ? 6.887 11.645 -24.088 1.00 92.19 157 TYR A C 1
ATOM 1216 O O . TYR A 1 157 ? 6.133 12.615 -24.001 1.00 92.19 157 TYR A O 1
ATOM 1224 N N . GLN A 1 158 ? 8.200 11.766 -24.248 1.00 92.38 158 GLN A N 1
ATOM 1225 C CA . GLN A 1 158 ? 8.878 13.048 -24.432 1.00 92.38 158 GLN A CA 1
ATOM 1226 C C . GLN A 1 158 ? 10.133 12.870 -25.286 1.00 92.38 158 GLN A C 1
ATOM 1228 O O . GLN A 1 158 ? 10.703 11.785 -25.330 1.00 92.38 158 GLN A O 1
ATOM 1233 N N . VAL A 1 159 ? 10.581 13.947 -25.931 1.00 92.31 159 VAL A N 1
ATOM 1234 C CA . VAL A 1 159 ? 11.851 13.979 -26.666 1.00 92.31 159 VAL A CA 1
ATOM 1235 C C . VAL A 1 159 ? 12.781 14.957 -25.967 1.00 92.31 159 VAL A C 1
ATOM 1237 O O . VAL A 1 159 ? 12.439 16.130 -25.806 1.00 92.31 159 VAL A O 1
ATOM 1240 N N . VAL A 1 160 ? 13.952 14.483 -25.551 1.00 88.81 160 VAL A N 1
ATOM 1241 C CA . VAL A 1 160 ? 14.948 15.284 -24.835 1.00 88.81 160 VAL A CA 1
ATOM 1242 C C . VAL A 1 160 ? 16.270 15.170 -25.571 1.00 88.81 160 VAL A C 1
ATOM 1244 O O . VAL A 1 160 ? 16.826 14.087 -25.696 1.00 88.81 160 VAL A O 1
ATOM 1247 N N . SER A 1 161 ? 16.779 16.294 -26.076 1.00 89.00 161 SER A N 1
ATOM 1248 C CA . SER A 1 161 ? 18.073 16.352 -26.776 1.00 89.00 161 SER A CA 1
ATOM 1249 C C . SER A 1 161 ? 18.221 15.369 -27.954 1.00 89.00 161 SER A C 1
ATOM 1251 O O . SER A 1 161 ? 19.337 15.016 -28.317 1.00 89.00 161 SER A O 1
ATOM 1253 N N . GLY A 1 162 ? 17.108 14.965 -28.575 1.00 88.56 162 GLY A N 1
ATOM 1254 C CA . GLY A 1 162 ? 17.082 14.015 -29.693 1.00 88.56 162 GLY A CA 1
ATOM 1255 C C . GLY A 1 162 ? 16.808 12.563 -29.297 1.00 88.56 162 GLY A C 1
ATOM 1256 O O . GLY A 1 162 ? 16.502 11.774 -30.185 1.00 88.56 162 GLY A O 1
ATOM 1257 N N . ASP A 1 163 ? 16.842 12.233 -28.005 1.00 90.44 163 ASP A N 1
ATOM 1258 C CA . ASP A 1 163 ? 16.441 10.922 -27.495 1.00 90.44 163 ASP A CA 1
ATOM 1259 C C . ASP A 1 163 ? 14.942 10.888 -27.187 1.00 90.44 163 ASP A C 1
ATOM 1261 O O . ASP A 1 163 ? 14.386 11.807 -26.573 1.00 90.44 163 ASP A O 1
ATOM 1265 N N . GLU A 1 164 ? 14.287 9.804 -27.590 1.00 93.50 164 GLU A N 1
ATOM 1266 C CA . GLU A 1 164 ? 12.902 9.514 -27.236 1.00 93.50 164 GLU A CA 1
ATOM 1267 C C . GLU A 1 164 ? 12.853 8.860 -25.854 1.00 93.50 164 GLU A C 1
ATOM 1269 O O . GLU A 1 164 ? 13.560 7.894 -25.584 1.00 93.50 164 GLU A O 1
ATOM 1274 N N . ILE A 1 165 ? 11.999 9.352 -24.964 1.00 92.56 165 ILE A N 1
ATOM 1275 C CA . ILE A 1 165 ? 11.854 8.827 -23.606 1.00 92.56 165 ILE A CA 1
ATOM 1276 C C . ILE A 1 165 ? 10.442 8.293 -23.446 1.00 92.56 165 ILE A C 1
ATOM 1278 O O . ILE A 1 165 ? 9.469 9.052 -23.412 1.00 92.56 165 ILE A O 1
ATOM 1282 N N . TYR A 1 166 ? 10.352 6.976 -23.317 1.00 93.00 166 TYR A N 1
ATOM 1283 C CA . TYR A 1 166 ? 9.115 6.257 -23.064 1.00 93.00 166 TYR A CA 1
ATOM 1284 C C . TYR A 1 166 ? 9.027 5.981 -21.575 1.00 93.00 166 TYR A C 1
ATOM 1286 O O . TYR A 1 166 ? 9.940 5.399 -20.996 1.00 93.00 166 TYR A O 1
ATOM 1294 N N . GLY A 1 167 ? 7.932 6.370 -20.942 1.00 92.06 167 GLY A N 1
ATOM 1295 C CA . GLY A 1 167 ? 7.765 6.183 -19.512 1.00 92.06 167 GLY A CA 1
ATOM 1296 C C . GLY A 1 167 ? 6.388 5.690 -19.131 1.00 92.06 167 GLY A C 1
ATOM 1297 O O . GLY A 1 167 ? 5.448 5.668 -19.925 1.00 92.06 167 GLY A O 1
ATOM 1298 N N . MET A 1 168 ? 6.297 5.289 -17.876 1.00 91.62 168 MET A N 1
ATOM 1299 C CA . MET A 1 168 ? 5.059 4.958 -17.200 1.00 91.62 168 MET A CA 1
ATOM 1300 C C . MET A 1 168 ? 5.118 5.597 -15.824 1.00 91.62 168 MET A C 1
ATOM 1302 O O . MET A 1 168 ? 6.128 5.478 -15.130 1.00 91.62 168 MET A O 1
ATOM 1306 N N . SER A 1 169 ? 4.031 6.237 -15.408 1.00 92.00 169 SER A N 1
ATOM 1307 C CA . SER A 1 169 ? 3.917 6.751 -14.047 1.00 92.00 169 SER A CA 1
ATOM 1308 C C . SER A 1 169 ? 2.526 6.545 -13.480 1.00 92.00 169 SER A C 1
ATOM 1310 O O . SER A 1 169 ? 1.539 6.573 -14.213 1.00 92.00 169 SER A O 1
ATOM 1312 N N . PHE A 1 170 ? 2.448 6.370 -12.167 1.00 89.56 170 PHE A N 1
ATOM 1313 C CA . PHE A 1 170 ? 1.197 6.429 -11.427 1.00 89.56 170 PHE A CA 1
ATOM 1314 C C . PHE A 1 170 ? 1.376 7.242 -10.154 1.00 89.56 170 PHE A C 1
ATOM 1316 O O . PHE A 1 170 ? 2.492 7.484 -9.682 1.00 89.56 170 PHE A O 1
ATOM 1323 N N . ARG A 1 171 ? 0.247 7.661 -9.600 1.00 86.88 171 ARG A N 1
ATOM 1324 C CA . ARG A 1 171 ? 0.164 8.345 -8.315 1.00 86.88 171 ARG A CA 1
ATOM 1325 C C . ARG A 1 171 ? -1.034 7.831 -7.528 1.00 86.88 171 ARG A C 1
ATOM 1327 O O . ARG A 1 171 ? -1.847 7.094 -8.077 1.00 86.88 171 ARG A O 1
ATOM 1334 N N . THR A 1 172 ? -1.122 8.158 -6.250 1.00 82.75 172 THR A N 1
ATOM 1335 C CA . THR A 1 172 ? -2.303 7.847 -5.437 1.00 82.75 172 THR A CA 1
ATOM 1336 C C . THR A 1 172 ? -3.485 8.710 -5.841 1.00 82.75 172 THR A C 1
ATOM 1338 O O . THR A 1 172 ? -3.319 9.826 -6.340 1.00 82.75 172 THR A O 1
ATOM 1341 N N . LEU A 1 173 ? -4.687 8.182 -5.620 1.00 68.12 173 LEU A N 1
ATOM 1342 C CA . LEU A 1 173 ? -5.910 8.964 -5.710 1.00 68.12 173 LEU A CA 1
ATOM 1343 C C . LEU A 1 173 ? -5.999 9.872 -4.476 1.00 68.12 173 LEU A C 1
ATOM 1345 O O . LEU A 1 173 ? -6.048 9.375 -3.355 1.00 68.12 173 LEU A O 1
ATOM 1349 N N . LEU A 1 174 ? -6.008 11.188 -4.690 1.00 68.81 174 LEU A N 1
ATOM 1350 C CA . LEU A 1 174 ? -6.220 12.173 -3.628 1.00 68.81 174 LEU A CA 1
ATOM 1351 C C . LEU A 1 174 ? -7.717 12.495 -3.554 1.00 68.81 174 LEU A C 1
ATOM 1353 O O . LEU A 1 174 ? -8.275 13.065 -4.491 1.00 68.81 174 LEU A O 1
ATOM 1357 N N . LEU A 1 175 ? -8.364 12.126 -2.454 1.00 64.81 175 LEU A N 1
ATOM 1358 C CA . LEU A 1 175 ? -9.744 12.487 -2.123 1.00 64.81 175 LEU A CA 1
ATOM 1359 C C . LEU A 1 175 ? -9.793 13.802 -1.341 1.00 64.81 175 LEU A C 1
ATOM 1361 O O . LEU A 1 175 ? -10.745 14.573 -1.469 1.00 64.81 175 LEU A O 1
ATOM 1365 N N . THR A 1 176 ? -8.749 14.079 -0.558 1.00 71.25 176 THR A N 1
ATOM 1366 C CA . THR A 1 176 ? -8.594 15.317 0.206 1.00 71.25 176 THR A CA 1
ATOM 1367 C C . THR A 1 176 ? -7.187 15.909 0.056 1.00 71.25 176 THR A C 1
ATOM 1369 O O . THR A 1 176 ? -6.230 15.182 -0.212 1.00 71.25 176 THR A O 1
ATOM 1372 N N . PRO A 1 177 ? -7.007 17.227 0.271 1.00 67.00 177 PRO A N 1
ATOM 1373 C CA . PRO A 1 177 ? -5.680 17.857 0.274 1.00 67.00 177 PRO A CA 1
ATOM 1374 C C . PRO A 1 177 ? -4.729 17.354 1.376 1.00 67.00 177 PRO A C 1
ATOM 1376 O O . PRO A 1 177 ? -3.533 17.622 1.311 1.00 67.00 177 PRO A O 1
ATOM 1379 N N . SER A 1 178 ? -5.251 16.670 2.397 1.00 72.06 178 SER A N 1
ATOM 1380 C CA . SER A 1 178 ? -4.471 16.051 3.479 1.00 72.06 178 SER A CA 1
ATOM 1381 C C . SER A 1 178 ? -4.022 14.620 3.172 1.00 72.06 178 SER A C 1
ATOM 1383 O O . SER A 1 178 ? -3.269 14.027 3.946 1.00 72.06 178 SER A O 1
ATOM 1385 N N . ASP A 1 179 ? -4.466 14.042 2.056 1.00 72.06 179 ASP A N 1
ATOM 1386 C CA . ASP A 1 179 ? -4.130 12.662 1.730 1.00 72.06 179 ASP A CA 1
ATOM 1387 C C . ASP A 1 179 ? -2.634 12.500 1.443 1.00 72.06 179 ASP A C 1
ATOM 1389 O O . ASP A 1 179 ? -1.927 13.417 1.014 1.00 72.06 179 ASP A O 1
ATOM 1393 N N . SER A 1 180 ? -2.138 11.289 1.687 1.00 85.06 180 SER A N 1
ATOM 1394 C CA . SER A 1 180 ? -0.763 10.948 1.346 1.00 85.06 180 SER A CA 1
ATOM 1395 C C . SER A 1 180 ? -0.625 10.757 -0.165 1.00 85.06 180 SER A C 1
ATOM 1397 O O . SER A 1 180 ? -1.375 10.001 -0.790 1.00 85.06 180 SER A O 1
ATOM 1399 N N . LEU A 1 181 ? 0.371 11.414 -0.753 1.00 88.75 181 LEU A N 1
ATOM 1400 C CA . LEU A 1 181 ? 0.722 11.268 -2.156 1.00 88.75 181 LEU A CA 1
ATOM 1401 C C . LEU A 1 181 ? 1.860 10.260 -2.289 1.00 88.75 181 LEU A C 1
ATOM 1403 O O . LEU A 1 181 ? 2.980 10.546 -1.879 1.00 88.75 181 LEU A O 1
ATOM 1407 N N . PHE A 1 182 ? 1.606 9.113 -2.911 1.00 93.06 182 PHE A N 1
ATOM 1408 C CA . PHE A 1 182 ? 2.672 8.251 -3.422 1.00 93.06 182 PHE A CA 1
ATOM 1409 C C . PHE A 1 182 ? 2.698 8.354 -4.941 1.00 93.06 182 PHE A C 1
ATOM 1411 O O . PHE A 1 182 ? 1.654 8.314 -5.582 1.00 93.06 182 PHE A O 1
ATOM 1418 N N . SER A 1 183 ? 3.883 8.491 -5.520 1.00 94.06 183 SER A N 1
ATOM 1419 C CA . SER A 1 183 ? 4.093 8.470 -6.964 1.00 94.06 183 SER A CA 1
ATOM 1420 C C . SER A 1 183 ? 5.263 7.566 -7.305 1.00 94.06 183 SER A C 1
ATOM 1422 O O . SER A 1 183 ? 6.246 7.514 -6.567 1.00 94.06 183 SER A O 1
ATOM 1424 N N . LEU A 1 184 ? 5.150 6.864 -8.426 1.00 95.25 184 LEU A N 1
ATOM 1425 C CA . LEU A 1 184 ? 6.196 6.011 -8.971 1.00 95.25 184 LEU A CA 1
ATOM 1426 C C . LEU A 1 184 ? 6.242 6.210 -10.477 1.00 95.25 184 LEU A C 1
ATOM 1428 O O . LEU A 1 184 ? 5.199 6.262 -11.130 1.00 95.25 184 LEU A O 1
ATOM 1432 N N . GLY A 1 185 ? 7.451 6.308 -11.020 1.00 94.06 185 GLY A N 1
ATOM 1433 C CA . GLY A 1 185 ? 7.672 6.361 -12.457 1.00 94.06 185 GLY A CA 1
ATOM 1434 C C . GLY A 1 185 ? 8.882 5.547 -12.889 1.00 94.06 185 GLY A C 1
ATOM 1435 O O . GLY A 1 185 ? 9.849 5.416 -12.141 1.00 94.06 185 GLY A O 1
ATOM 1436 N N . VAL A 1 186 ? 8.828 5.023 -14.108 1.00 94.25 186 VAL A N 1
ATOM 1437 C CA . VAL A 1 186 ? 9.962 4.397 -14.798 1.00 94.25 186 VAL A CA 1
ATOM 1438 C C . VAL A 1 186 ? 10.050 4.926 -16.222 1.00 94.25 186 VAL A C 1
ATOM 1440 O O . VAL A 1 186 ? 9.030 5.289 -16.805 1.00 94.25 186 VAL A O 1
ATOM 1443 N N . ASN A 1 187 ? 11.253 4.948 -16.783 1.00 94.44 187 ASN A N 1
ATOM 1444 C CA . ASN A 1 187 ? 11.526 5.395 -18.139 1.00 94.44 187 ASN A CA 1
ATOM 1445 C C . ASN A 1 187 ? 12.494 4.443 -18.845 1.00 94.44 187 ASN A C 1
ATOM 1447 O O . ASN A 1 187 ? 13.323 3.800 -18.201 1.00 94.44 187 ASN A O 1
ATOM 1451 N N . ARG A 1 188 ? 12.367 4.399 -20.169 1.00 93.19 188 ARG A N 1
ATOM 1452 C CA . ARG A 1 188 ? 13.254 3.769 -21.145 1.00 93.19 188 ARG A CA 1
ATOM 1453 C C . ARG A 1 188 ? 13.650 4.790 -22.204 1.00 93.19 188 ARG A C 1
ATOM 1455 O O . ARG A 1 188 ? 12.849 5.657 -22.561 1.00 93.19 188 ARG A O 1
ATOM 1462 N N . VAL A 1 189 ? 14.881 4.692 -22.689 1.00 92.88 189 VAL A N 1
ATOM 1463 C CA . VAL A 1 189 ? 15.423 5.570 -23.730 1.00 92.88 189 VAL A CA 1
ATOM 1464 C C . VAL A 1 189 ? 15.344 4.848 -25.075 1.00 92.88 189 VAL A C 1
ATOM 1466 O O . VAL A 1 189 ? 15.730 3.685 -25.198 1.00 92.88 189 VAL A O 1
ATOM 1469 N N . ASN A 1 190 ? 14.810 5.528 -26.088 1.00 92.62 190 ASN A N 1
ATOM 1470 C CA . ASN A 1 190 ? 14.649 5.083 -27.475 1.00 92.62 190 ASN A CA 1
ATOM 1471 C C . ASN A 1 190 ? 13.885 3.753 -27.655 1.00 92.62 190 ASN A C 1
ATOM 1473 O O . ASN A 1 190 ? 13.883 3.171 -28.738 1.00 92.62 190 ASN A O 1
ATOM 1477 N N . THR A 1 191 ? 13.233 3.256 -26.601 1.00 92.38 191 THR 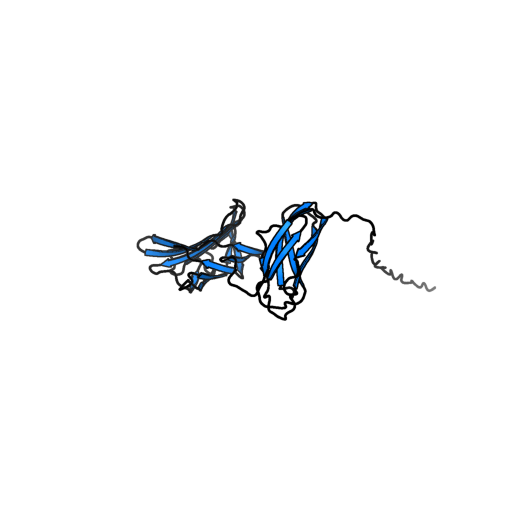A N 1
ATOM 1478 C CA . THR A 1 191 ? 12.490 1.991 -26.586 1.00 92.38 191 THR A CA 1
ATOM 1479 C C . THR A 1 191 ? 11.319 2.059 -25.600 1.00 92.38 191 THR A C 1
ATOM 1481 O O . THR A 1 191 ? 11.435 2.746 -24.588 1.00 92.38 191 THR A O 1
ATOM 1484 N N . PRO A 1 192 ? 10.195 1.356 -25.842 1.00 90.88 192 PRO A N 1
ATOM 1485 C CA . PRO A 1 192 ? 9.091 1.280 -24.884 1.00 90.88 192 PRO A CA 1
ATOM 1486 C C . PRO A 1 192 ? 9.479 0.642 -23.540 1.00 90.88 192 PRO A C 1
ATOM 1488 O O . PRO A 1 192 ? 10.392 -0.179 -23.460 1.00 90.88 192 PRO A O 1
ATOM 1491 N N . VAL A 1 193 ? 8.728 0.972 -22.484 1.00 91.31 193 VAL A N 1
ATOM 1492 C CA . VAL A 1 193 ? 8.840 0.340 -21.155 1.00 91.31 193 VAL A CA 1
ATOM 1493 C C . VAL A 1 193 ? 8.593 -1.173 -21.251 1.00 91.31 193 VAL A C 1
ATOM 1495 O O . VAL A 1 193 ? 7.742 -1.626 -22.014 1.00 91.31 193 VAL A O 1
ATOM 1498 N N . THR A 1 194 ? 9.344 -1.954 -20.471 1.00 90.81 194 THR A N 1
ATOM 1499 C CA . THR A 1 194 ? 9.249 -3.420 -20.402 1.00 90.81 194 THR A CA 1
ATOM 1500 C C . THR A 1 194 ? 9.362 -3.888 -18.953 1.00 90.81 194 THR A C 1
ATOM 1502 O O . THR A 1 194 ? 9.721 -3.124 -18.064 1.00 90.81 194 THR A O 1
ATOM 1505 N N . THR A 1 195 ? 9.127 -5.172 -18.688 1.00 90.50 195 THR A N 1
ATOM 1506 C CA . THR A 1 195 ? 9.531 -5.768 -17.406 1.00 90.50 195 THR A CA 1
ATOM 1507 C C . THR A 1 195 ? 11.047 -5.666 -17.206 1.00 90.50 195 THR A C 1
ATOM 1509 O O . THR A 1 195 ? 11.802 -5.648 -18.184 1.00 90.50 195 THR A O 1
ATOM 1512 N N . GLY A 1 196 ? 11.500 -5.641 -15.951 1.00 90.19 196 GLY A N 1
ATOM 1513 C CA . GLY A 1 196 ? 12.922 -5.535 -15.614 1.00 90.19 196 GLY A CA 1
ATOM 1514 C C . GLY A 1 196 ? 13.209 -4.610 -14.436 1.00 90.19 196 GLY A C 1
ATOM 1515 O O . GLY A 1 196 ? 12.296 -4.084 -13.797 1.00 90.19 196 GLY A O 1
ATOM 1516 N N . THR A 1 197 ? 14.497 -4.444 -14.136 1.00 93.56 197 THR A N 1
ATOM 1517 C CA . THR A 1 197 ? 14.978 -3.608 -13.030 1.00 93.56 197 THR A CA 1
ATOM 1518 C C . THR A 1 197 ? 15.320 -2.211 -13.525 1.00 93.56 197 THR A C 1
ATOM 1520 O O . THR A 1 197 ? 16.100 -2.049 -14.456 1.00 93.56 197 THR A O 1
ATOM 1523 N N . TYR A 1 198 ? 14.757 -1.216 -12.855 1.00 94.25 198 TYR A N 1
ATOM 1524 C CA . TYR A 1 198 ? 14.973 0.208 -13.053 1.00 94.25 198 TYR A CA 1
ATOM 1525 C C . TYR A 1 198 ? 15.685 0.792 -11.839 1.00 94.25 198 TYR A C 1
ATOM 1527 O O . TYR A 1 198 ? 15.434 0.372 -10.707 1.00 94.25 198 TYR A O 1
ATOM 1535 N N . HIS A 1 199 ? 16.550 1.771 -12.073 1.00 91.75 199 HIS A N 1
ATOM 1536 C CA . HIS A 1 199 ? 17.420 2.355 -11.057 1.00 91.75 199 HIS A CA 1
ATOM 1537 C C . HIS A 1 199 ? 17.146 3.844 -10.860 1.00 91.75 199 HIS A C 1
ATOM 1539 O O . HIS A 1 199 ? 16.684 4.530 -11.774 1.00 91.75 199 HIS A O 1
ATOM 1545 N N . ALA A 1 200 ? 17.462 4.358 -9.671 1.00 88.44 200 ALA A N 1
ATOM 1546 C CA . ALA A 1 200 ? 17.390 5.792 -9.410 1.00 88.44 200 ALA A CA 1
ATOM 1547 C C . ALA A 1 200 ? 18.415 6.559 -10.259 1.00 88.44 200 ALA A C 1
ATOM 1549 O O . ALA A 1 200 ? 19.608 6.577 -9.958 1.00 88.44 200 ALA A O 1
ATOM 1550 N N . ALA A 1 201 ? 17.924 7.216 -11.308 1.00 79.50 201 ALA A N 1
ATOM 1551 C CA . ALA A 1 201 ? 18.720 7.945 -12.287 1.00 79.50 201 ALA A CA 1
ATOM 1552 C C . ALA A 1 201 ? 17.911 9.091 -12.913 1.00 79.50 201 ALA A C 1
ATOM 1554 O O . ALA A 1 201 ? 16.686 9.151 -12.791 1.00 79.50 201 ALA A O 1
ATOM 1555 N N . LEU A 1 202 ? 18.599 10.016 -13.588 1.00 70.06 202 LEU A N 1
ATOM 1556 C CA . LEU A 1 202 ? 17.933 11.023 -14.416 1.00 70.06 202 LEU A CA 1
ATOM 1557 C C . LEU A 1 202 ? 17.426 10.359 -15.700 1.00 70.06 202 LEU A C 1
ATOM 1559 O O . LEU A 1 202 ? 18.167 9.608 -16.335 1.00 70.06 202 LEU A O 1
ATOM 1563 N N . ALA A 1 203 ? 16.199 10.685 -16.115 1.00 59.72 203 ALA A N 1
ATOM 1564 C CA . ALA A 1 203 ? 15.741 10.378 -17.467 1.00 59.72 203 ALA A CA 1
ATOM 1565 C C . ALA A 1 203 ? 16.741 11.007 -18.454 1.00 59.72 203 ALA A C 1
ATOM 1567 O O . ALA A 1 203 ? 17.022 12.191 -18.301 1.00 59.72 203 ALA A O 1
ATOM 1568 N N . VAL A 1 204 ? 17.276 10.212 -19.393 1.00 65.62 204 VAL A N 1
ATOM 1569 C CA . VAL A 1 204 ? 18.414 10.455 -20.323 1.00 65.62 204 VAL A CA 1
ATOM 1570 C C . VAL A 1 204 ? 19.811 10.010 -19.874 1.00 65.62 204 VAL A C 1
ATOM 1572 O O . VAL A 1 204 ? 20.671 9.827 -20.728 1.00 65.62 204 VAL A O 1
ATOM 1575 N N . ALA A 1 205 ? 20.075 9.831 -18.577 1.00 69.44 205 ALA A N 1
ATOM 1576 C CA . ALA A 1 205 ? 21.399 9.377 -18.129 1.00 69.44 205 ALA A CA 1
ATOM 1577 C C . ALA A 1 205 ? 21.552 7.854 -18.237 1.00 69.44 205 ALA A C 1
ATOM 1579 O O . ALA A 1 205 ? 22.632 7.368 -18.558 1.00 69.44 205 ALA 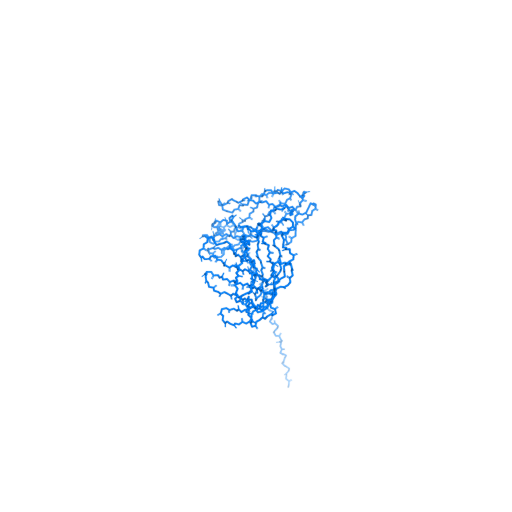A O 1
ATOM 1580 N N . ASP A 1 206 ? 20.454 7.132 -18.006 1.00 79.75 206 ASP A N 1
ATOM 1581 C CA . ASP A 1 206 ? 20.401 5.676 -18.012 1.00 79.75 206 ASP A CA 1
ATOM 1582 C C . ASP A 1 206 ? 19.134 5.199 -18.727 1.00 79.75 206 ASP A C 1
ATOM 1584 O O . ASP A 1 206 ? 18.052 5.766 -18.539 1.00 79.75 206 ASP A O 1
ATOM 1588 N N . ASP A 1 207 ? 19.270 4.131 -19.522 1.00 81.00 207 ASP A N 1
ATOM 1589 C CA . ASP A 1 207 ? 18.142 3.517 -20.227 1.00 81.00 207 ASP A CA 1
ATOM 1590 C C . ASP A 1 207 ? 17.084 3.033 -19.222 1.00 81.00 207 ASP A C 1
ATOM 1592 O O . ASP A 1 207 ? 15.926 3.399 -19.326 1.00 81.00 207 ASP A O 1
ATOM 1596 N N . PHE A 1 208 ? 17.474 2.313 -18.168 1.00 87.81 208 PHE A N 1
ATOM 1597 C CA . PHE A 1 208 ? 16.553 1.834 -17.129 1.00 87.81 208 PHE A CA 1
ATOM 1598 C C . PHE A 1 208 ? 16.509 2.776 -15.919 1.00 87.81 208 PHE A C 1
ATOM 1600 O O . PHE A 1 208 ? 17.045 2.466 -14.851 1.00 87.81 208 PHE A O 1
ATOM 1607 N N . SER A 1 209 ? 15.844 3.921 -16.069 1.00 91.06 209 SER A N 1
ATOM 1608 C CA . SER A 1 209 ? 15.694 4.907 -14.988 1.00 91.06 209 SER A CA 1
ATOM 1609 C C . SER A 1 209 ? 14.310 4.864 -14.340 1.00 91.06 209 SER A C 1
ATOM 1611 O O . SER A 1 209 ? 13.305 4.581 -14.986 1.00 91.06 209 SER A O 1
ATOM 1613 N N . GLY A 1 210 ? 14.224 5.147 -13.045 1.00 91.69 210 GLY A N 1
ATOM 1614 C CA . GLY A 1 210 ? 12.955 5.186 -12.330 1.00 91.69 210 GLY A CA 1
ATOM 1615 C C . GLY A 1 210 ? 13.076 5.774 -10.936 1.00 91.69 210 GLY A C 1
ATOM 1616 O O . GLY A 1 210 ? 14.171 5.966 -10.410 1.00 91.69 210 GLY A O 1
ATOM 1617 N N . GLY A 1 211 ? 11.937 6.082 -10.332 1.00 94.12 211 GLY A N 1
ATOM 1618 C CA . GLY A 1 211 ? 11.909 6.720 -9.031 1.00 94.12 211 GLY A CA 1
ATOM 1619 C C . GLY A 1 211 ? 10.561 6.654 -8.340 1.00 94.12 211 GLY A C 1
ATOM 1620 O O . GLY A 1 211 ? 9.544 6.321 -8.950 1.00 94.12 211 GLY A O 1
ATOM 1621 N N . ILE A 1 212 ? 10.577 7.003 -7.056 1.00 95.62 212 ILE A N 1
ATOM 1622 C CA . ILE A 1 212 ? 9.375 7.213 -6.255 1.00 95.62 212 ILE A CA 1
ATOM 1623 C C . ILE A 1 212 ? 9.436 8.565 -5.545 1.00 95.62 212 ILE A C 1
ATOM 1625 O O . ILE A 1 212 ? 10.524 9.056 -5.237 1.00 95.62 212 ILE A O 1
ATOM 1629 N N . ASN A 1 213 ? 8.270 9.113 -5.216 1.00 95.31 213 ASN A N 1
ATOM 1630 C CA . ASN A 1 213 ? 8.128 10.173 -4.220 1.00 95.31 213 ASN A CA 1
ATOM 1631 C C . ASN A 1 213 ? 6.943 9.866 -3.308 1.00 95.31 213 ASN A C 1
ATOM 1633 O O . ASN A 1 213 ? 5.895 9.427 -3.785 1.00 95.31 213 ASN A O 1
ATOM 1637 N N . PHE A 1 214 ? 7.112 10.129 -2.018 1.00 94.75 214 PHE A N 1
ATOM 1638 C CA . PHE A 1 214 ? 6.094 9.984 -0.993 1.00 94.75 214 PHE A CA 1
ATOM 1639 C C . PHE A 1 214 ? 5.978 11.271 -0.175 1.00 94.75 214 PHE A C 1
ATOM 1641 O O . PHE A 1 214 ? 6.975 11.754 0.368 1.00 94.75 214 PHE A O 1
ATOM 1648 N N . SER A 1 215 ? 4.758 11.787 -0.064 1.00 91.81 215 SER A N 1
ATOM 1649 C CA . SER A 1 215 ? 4.422 13.000 0.677 1.00 91.81 215 SER A CA 1
ATOM 1650 C C . SER A 1 215 ? 3.187 12.782 1.550 1.00 91.81 215 SER A C 1
ATOM 1652 O O . SER A 1 215 ? 2.308 11.998 1.197 1.00 91.81 215 SER A O 1
ATOM 1654 N N . VAL A 1 216 ? 3.086 13.505 2.662 1.00 87.31 216 VAL A N 1
ATOM 1655 C CA . VAL A 1 216 ? 1.936 13.491 3.584 1.00 87.31 216 VAL A CA 1
ATOM 1656 C C . VAL A 1 216 ? 1.519 14.938 3.826 1.00 87.31 216 VAL A C 1
ATOM 1658 O O . VAL A 1 216 ? 2.385 15.760 4.096 1.00 87.31 216 VAL A O 1
ATOM 1661 N N . ASN A 1 217 ? 0.229 15.282 3.719 1.00 84.31 217 ASN A N 1
ATOM 1662 C CA . ASN A 1 217 ? -0.244 16.673 3.850 1.00 84.31 217 ASN A CA 1
ATOM 1663 C C . ASN A 1 217 ? 0.524 17.671 2.953 1.00 84.31 217 ASN A C 1
ATOM 1665 O O . ASN A 1 217 ? 0.880 18.765 3.389 1.00 84.31 217 ASN A O 1
ATOM 1669 N N . ASN A 1 218 ? 0.830 17.277 1.712 1.00 81.94 218 ASN A N 1
ATOM 1670 C CA . ASN A 1 218 ? 1.695 18.011 0.773 1.00 81.94 218 ASN A CA 1
ATOM 1671 C C . ASN A 1 218 ? 3.146 18.257 1.231 1.00 81.94 218 ASN A C 1
ATOM 1673 O O . ASN A 1 218 ? 3.894 18.946 0.536 1.00 81.94 218 ASN A O 1
ATOM 1677 N N . GLU A 1 219 ? 3.584 17.665 2.337 1.00 89.56 219 GLU A N 1
ATOM 1678 C CA . GLU A 1 219 ? 4.969 17.716 2.788 1.00 89.56 219 GLU A CA 1
ATOM 1679 C C . GLU A 1 219 ? 5.740 16.507 2.260 1.00 89.56 219 GLU A C 1
ATOM 1681 O O . GLU A 1 219 ? 5.297 15.365 2.388 1.00 89.56 219 GLU A O 1
ATOM 1686 N N . PHE A 1 220 ? 6.890 16.754 1.634 1.00 92.19 220 PHE A N 1
ATOM 1687 C CA . PHE A 1 220 ? 7.766 15.697 1.138 1.00 92.19 220 PHE A CA 1
ATOM 1688 C C . PHE A 1 220 ? 8.348 14.889 2.300 1.00 92.19 220 PHE A C 1
ATOM 1690 O O . PHE A 1 220 ? 8.977 15.452 3.194 1.00 92.19 220 PHE A O 1
ATOM 1697 N N . ILE A 1 221 ? 8.186 13.567 2.247 1.00 94.44 221 ILE A N 1
ATOM 1698 C CA . ILE A 1 221 ? 8.680 12.659 3.283 1.00 94.44 221 ILE A CA 1
ATOM 1699 C C . ILE A 1 221 ? 9.845 11.820 2.763 1.00 94.44 221 ILE A C 1
ATOM 1701 O O . ILE A 1 221 ? 10.902 11.828 3.386 1.00 94.44 221 ILE A O 1
ATOM 1705 N N . TYR A 1 222 ? 9.673 11.115 1.638 1.00 95.50 222 TYR A N 1
ATOM 1706 C CA . TYR A 1 222 ? 10.705 10.245 1.060 1.00 95.50 222 TYR A CA 1
ATOM 1707 C C . TYR A 1 222 ? 10.756 10.358 -0.461 1.00 95.50 222 TYR A C 1
ATOM 1709 O O . TYR A 1 222 ? 9.719 10.425 -1.120 1.00 95.50 222 TYR A O 1
ATOM 1717 N N . GLY A 1 223 ? 11.948 10.266 -1.044 1.00 94.50 223 GLY A N 1
ATOM 1718 C CA . GLY A 1 223 ? 12.095 10.264 -2.496 1.00 94.50 223 GLY A CA 1
ATOM 1719 C C . GLY A 1 223 ? 13.407 9.676 -2.979 1.00 94.50 223 GLY A C 1
ATOM 1720 O O . GLY A 1 223 ? 14.437 9.710 -2.303 1.00 94.50 223 GLY A O 1
ATOM 1721 N N . THR A 1 224 ? 13.371 9.115 -4.181 1.00 94.62 224 THR A N 1
ATOM 1722 C CA . THR A 1 224 ? 14.573 8.601 -4.837 1.00 94.62 224 THR A CA 1
ATOM 1723 C C . THR A 1 224 ? 15.531 9.717 -5.216 1.00 94.62 224 THR A C 1
ATOM 1725 O O . THR A 1 224 ? 15.120 10.821 -5.563 1.00 94.62 224 THR A O 1
ATOM 1728 N N . SER A 1 225 ? 16.823 9.402 -5.208 1.00 90.56 225 SER A N 1
ATOM 1729 C CA . SER A 1 225 ? 17.885 10.347 -5.530 1.00 90.56 225 SER A CA 1
ATOM 1730 C C . SER A 1 225 ? 18.892 9.712 -6.469 1.00 90.56 225 SER A C 1
ATOM 1732 O O . SER A 1 225 ? 19.321 8.587 -6.235 1.00 90.56 225 SER A O 1
ATOM 1734 N N . ARG A 1 226 ? 19.362 10.466 -7.467 1.00 86.38 226 ARG A N 1
ATOM 1735 C CA . ARG A 1 226 ? 20.490 10.055 -8.328 1.00 86.38 226 ARG A CA 1
ATOM 1736 C C . ARG A 1 226 ? 21.788 9.810 -7.552 1.00 86.38 226 ARG A C 1
ATOM 1738 O O . ARG A 1 226 ? 22.695 9.163 -8.057 1.00 86.38 226 ARG A O 1
ATOM 1745 N N . TYR A 1 227 ? 21.897 10.357 -6.342 1.00 88.75 227 TYR A N 1
ATOM 1746 C CA . TYR A 1 227 ? 23.039 10.126 -5.456 1.00 88.75 227 TYR A CA 1
ATOM 1747 C C . TYR A 1 227 ? 22.925 8.799 -4.689 1.00 88.75 227 TYR A C 1
ATOM 1749 O O . TYR A 1 227 ? 23.883 8.383 -4.045 1.00 88.75 227 TYR A O 1
ATOM 1757 N N . LEU A 1 228 ? 21.775 8.123 -4.782 1.00 90.44 228 LEU A N 1
ATOM 1758 C CA . LEU A 1 228 ? 21.462 6.840 -4.154 1.00 90.44 228 LEU A CA 1
ATOM 1759 C C . LEU A 1 228 ? 21.056 5.802 -5.228 1.00 90.44 228 LEU A C 1
ATOM 1761 O O . LEU A 1 228 ? 19.936 5.288 -5.207 1.00 90.44 228 LEU A O 1
ATOM 1765 N N . PRO A 1 229 ? 21.947 5.469 -6.184 1.00 87.56 229 PRO A N 1
ATOM 1766 C CA . PRO A 1 229 ? 21.601 4.692 -7.382 1.00 87.56 229 PRO A CA 1
ATOM 1767 C C . PRO A 1 229 ? 21.256 3.219 -7.106 1.00 87.56 229 PRO A C 1
ATOM 1769 O O . PRO A 1 229 ? 20.753 2.519 -7.982 1.00 87.56 229 PRO A O 1
ATOM 1772 N N . SER A 1 230 ? 21.521 2.720 -5.895 1.00 90.56 230 SER A N 1
ATOM 1773 C CA . SER A 1 230 ? 21.173 1.352 -5.499 1.00 90.56 230 SER A CA 1
ATOM 1774 C C . SER A 1 230 ? 19.690 1.167 -5.172 1.00 90.56 230 SER A C 1
ATOM 1776 O O . SER A 1 230 ? 19.276 0.039 -4.906 1.00 90.56 230 SER A O 1
ATOM 1778 N N . PHE A 1 231 ? 18.877 2.230 -5.207 1.00 95.00 231 PHE A N 1
ATOM 1779 C CA . PHE A 1 231 ? 17.427 2.076 -5.223 1.00 95.00 231 PHE A CA 1
ATOM 1780 C C . PHE A 1 231 ? 16.980 1.401 -6.516 1.00 95.00 231 PHE A C 1
ATOM 1782 O O . PHE A 1 231 ? 17.412 1.774 -7.608 1.00 95.00 231 PHE A O 1
ATOM 1789 N N . GLN A 1 232 ? 16.098 0.418 -6.378 1.00 94.69 232 GLN A N 1
ATOM 1790 C CA . GLN A 1 232 ? 15.614 -0.395 -7.480 1.00 94.69 232 GLN A CA 1
ATOM 1791 C C . GLN A 1 232 ? 14.093 -0.448 -7.487 1.00 94.69 232 GLN A C 1
ATOM 1793 O O . GLN A 1 232 ? 13.462 -0.622 -6.443 1.00 94.69 232 GLN A O 1
ATOM 1798 N N . ILE A 1 233 ? 13.528 -0.371 -8.687 1.00 96.44 233 ILE A N 1
ATOM 1799 C CA . ILE A 1 233 ? 12.146 -0.734 -8.994 1.00 96.44 233 ILE A CA 1
ATOM 1800 C C . ILE A 1 233 ? 12.219 -1.935 -9.925 1.00 96.44 233 ILE A C 1
ATOM 1802 O O . ILE A 1 233 ? 12.852 -1.864 -10.971 1.00 96.44 233 ILE A O 1
ATOM 1806 N N . PHE A 1 234 ? 11.575 -3.036 -9.573 1.00 93.69 234 PHE A N 1
ATOM 1807 C CA . PHE A 1 234 ? 11.517 -4.222 -10.412 1.00 93.69 234 PHE A CA 1
ATOM 1808 C C . PHE A 1 234 ? 10.095 -4.425 -10.923 1.00 93.69 234 PHE A C 1
ATOM 1810 O O . PHE A 1 234 ? 9.196 -4.751 -10.149 1.00 93.69 234 PHE A O 1
ATOM 1817 N N . LEU A 1 235 ? 9.897 -4.227 -12.226 1.00 92.88 235 LEU A N 1
ATOM 1818 C CA . LEU A 1 235 ? 8.640 -4.524 -12.904 1.00 92.88 235 LEU A CA 1
ATOM 1819 C C . LEU A 1 235 ? 8.562 -6.023 -13.188 1.00 92.88 235 LEU A C 1
ATOM 1821 O O . LEU A 1 235 ? 9.294 -6.536 -14.036 1.00 92.88 235 LEU A O 1
ATOM 1825 N N . THR A 1 236 ? 7.666 -6.711 -12.488 1.00 87.06 236 THR A N 1
ATOM 1826 C CA . THR A 1 236 ? 7.409 -8.147 -12.662 1.00 87.06 236 THR A CA 1
ATOM 1827 C C . THR A 1 236 ? 6.382 -8.424 -13.750 1.00 87.06 236 THR A C 1
ATOM 1829 O O . THR A 1 236 ? 6.393 -9.499 -14.335 1.00 87.06 236 THR A O 1
ATOM 1832 N N . ASP A 1 237 ? 5.480 -7.474 -13.991 1.00 85.44 237 ASP A N 1
ATOM 1833 C CA . ASP A 1 237 ? 4.422 -7.577 -14.991 1.00 85.44 237 ASP A CA 1
ATOM 1834 C C . ASP A 1 237 ? 4.215 -6.206 -15.640 1.00 85.44 237 ASP A C 1
ATOM 1836 O O . ASP A 1 237 ? 4.204 -5.183 -14.947 1.00 85.44 237 ASP A O 1
ATOM 1840 N N . TYR A 1 238 ? 4.090 -6.201 -16.962 1.00 79.94 238 TYR A N 1
ATOM 1841 C CA . TYR A 1 238 ? 3.839 -5.020 -17.782 1.00 79.94 238 TYR A CA 1
ATOM 1842 C C . TYR A 1 238 ? 2.857 -5.370 -18.913 1.00 79.94 238 TYR A C 1
ATOM 1844 O O . TYR A 1 238 ? 3.078 -5.102 -20.092 1.00 79.94 238 TYR A O 1
ATOM 1852 N N . GLY A 1 239 ? 1.743 -5.994 -18.531 1.00 66.12 239 GLY A N 1
ATOM 1853 C CA . GLY A 1 239 ? 0.443 -5.605 -19.060 1.00 66.12 239 GLY A CA 1
ATOM 1854 C C . GLY A 1 239 ? 0.091 -6.027 -20.479 1.00 66.12 239 GLY A C 1
ATOM 1855 O O . GLY A 1 239 ? -0.574 -5.254 -21.168 1.00 66.12 239 GLY A O 1
ATOM 1856 N N . LEU A 1 240 ? 0.400 -7.259 -20.892 1.00 54.88 240 LEU A N 1
ATOM 1857 C CA . LEU A 1 240 ? -0.372 -7.910 -21.956 1.00 54.88 240 LEU A CA 1
ATOM 1858 C C . LEU A 1 240 ? -0.744 -9.353 -21.583 1.00 54.88 240 LEU A C 1
ATOM 1860 O O . LEU A 1 240 ? 0.138 -10.101 -21.162 1.00 54.88 240 LEU A O 1
ATOM 1864 N N . PRO A 1 241 ? -2.015 -9.764 -21.784 1.00 54.75 241 PRO A N 1
ATOM 1865 C CA . PRO A 1 241 ? -3.145 -8.989 -22.327 1.00 54.75 241 PRO A CA 1
ATOM 1866 C C . PRO A 1 241 ? -3.887 -8.121 -21.290 1.00 54.75 241 PRO A C 1
ATOM 1868 O O . PRO A 1 241 ? -4.637 -7.223 -21.669 1.00 54.75 241 PRO A O 1
ATOM 1871 N N . ASP A 1 242 ? -3.643 -8.328 -19.996 1.00 62.09 242 ASP A N 1
ATOM 1872 C CA . ASP A 1 242 ? -4.524 -7.830 -18.928 1.00 62.09 242 ASP A CA 1
ATOM 1873 C C . ASP A 1 242 ? -4.258 -6.376 -18.511 1.00 62.09 242 ASP A C 1
ATOM 1875 O O . ASP A 1 242 ? -4.899 -5.880 -17.587 1.00 62.09 242 ASP A O 1
ATOM 1879 N N . ARG A 1 243 ? -3.311 -5.684 -19.173 1.00 74.44 243 ARG A N 1
ATOM 1880 C CA . ARG A 1 243 ? -2.905 -4.278 -18.912 1.00 74.44 243 ARG A CA 1
ATOM 1881 C C . ARG A 1 243 ? -2.520 -3.980 -17.461 1.00 74.44 243 ARG A C 1
ATOM 1883 O O . ARG A 1 243 ? -2.447 -2.825 -17.038 1.00 74.44 243 ARG A O 1
ATOM 1890 N N . LEU A 1 244 ? -2.248 -5.036 -16.715 1.00 80.50 244 LEU A N 1
ATOM 1891 C CA . LEU A 1 244 ? -1.865 -4.990 -15.330 1.00 80.50 244 LEU A CA 1
ATOM 1892 C C . LEU A 1 244 ? -0.375 -4.706 -15.220 1.00 80.50 244 LEU A C 1
ATOM 1894 O O . LEU A 1 244 ? 0.436 -5.274 -15.947 1.00 80.50 244 LEU A O 1
ATOM 1898 N N . VAL A 1 245 ? -0.016 -3.834 -14.291 1.00 88.19 245 VAL A N 1
ATOM 1899 C CA . VAL A 1 245 ? 1.384 -3.543 -14.000 1.00 88.19 245 VAL A CA 1
ATOM 1900 C C . VAL A 1 245 ? 1.654 -3.938 -12.564 1.00 88.19 245 VAL A C 1
ATOM 1902 O O . VAL A 1 245 ? 0.933 -3.529 -11.659 1.00 88.19 245 VAL A O 1
ATOM 1905 N N . LYS A 1 246 ? 2.690 -4.734 -12.331 1.00 89.56 246 LYS A N 1
ATOM 1906 C CA . LYS A 1 246 ? 3.081 -5.154 -10.984 1.00 89.56 246 LYS A CA 1
ATOM 1907 C C . LYS A 1 246 ? 4.571 -4.996 -10.812 1.00 89.56 246 LYS A C 1
ATOM 1909 O O . LYS A 1 246 ? 5.341 -5.196 -11.754 1.00 89.56 246 LYS A O 1
ATOM 1914 N N . GLY A 1 247 ? 4.975 -4.717 -9.586 1.00 92.94 247 GLY A N 1
ATOM 1915 C CA . GLY A 1 247 ? 6.384 -4.717 -9.266 1.00 92.94 247 GLY A CA 1
ATOM 1916 C C . GLY A 1 247 ? 6.689 -4.593 -7.790 1.00 92.94 247 GLY A C 1
ATOM 1917 O O . GLY A 1 247 ? 5.813 -4.442 -6.933 1.00 92.94 247 GLY A O 1
ATOM 1918 N N . THR A 1 248 ? 7.982 -4.653 -7.512 1.00 94.75 248 THR A N 1
ATOM 1919 C CA . THR A 1 248 ? 8.561 -4.384 -6.202 1.00 94.75 248 THR A CA 1
ATOM 1920 C C . THR A 1 248 ? 9.471 -3.169 -6.278 1.00 94.75 248 THR A C 1
ATOM 1922 O O . THR A 1 248 ? 9.906 -2.762 -7.353 1.00 94.75 248 THR A O 1
ATOM 1925 N N . PHE A 1 249 ? 9.759 -2.567 -5.132 1.00 97.25 249 PHE A N 1
ATOM 1926 C CA . PHE A 1 249 ? 10.784 -1.536 -5.033 1.00 97.25 249 PHE A CA 1
ATOM 1927 C C . PHE A 1 249 ? 11.458 -1.574 -3.668 1.00 97.25 249 PHE A C 1
ATOM 1929 O O . PHE A 1 249 ? 10.848 -1.919 -2.653 1.00 97.25 249 PHE A O 1
ATOM 1936 N N . SER A 1 250 ? 12.742 -1.246 -3.636 1.00 96.44 250 SER A N 1
ATOM 1937 C CA . SER A 1 250 ? 13.519 -1.214 -2.401 1.00 96.44 250 SER A CA 1
ATOM 1938 C C . SER A 1 250 ? 14.848 -0.509 -2.603 1.00 96.44 250 SER A C 1
ATOM 1940 O O . SER A 1 250 ? 15.363 -0.439 -3.716 1.00 96.44 250 SER A O 1
ATOM 1942 N N . GLY A 1 251 ? 15.434 -0.066 -1.498 1.00 95.62 251 GLY A N 1
ATOM 1943 C CA . GLY A 1 251 ? 16.763 0.524 -1.465 1.00 95.62 251 GLY A CA 1
ATOM 1944 C C . GLY A 1 251 ? 16.770 1.896 -0.797 1.00 95.62 251 GLY A C 1
ATOM 1945 O O . GLY A 1 251 ? 15.779 2.283 -0.165 1.00 95.62 251 GLY A O 1
ATOM 1946 N N . PRO A 1 252 ? 17.900 2.608 -0.885 1.00 95.94 252 PRO A N 1
ATOM 1947 C CA . PRO A 1 252 ? 18.071 3.885 -0.215 1.00 95.94 252 PRO A CA 1
ATOM 1948 C C . PRO A 1 252 ? 17.307 5.022 -0.907 1.00 95.94 252 PRO A C 1
ATOM 1950 O O . PRO A 1 252 ? 17.335 5.166 -2.125 1.00 95.94 252 PRO A O 1
ATOM 1953 N N . VAL A 1 253 ? 16.665 5.868 -0.111 1.00 96.12 253 VAL A N 1
ATOM 1954 C CA . VAL A 1 253 ? 15.964 7.096 -0.511 1.00 96.12 253 VAL A CA 1
ATOM 1955 C C . VAL A 1 253 ? 16.418 8.258 0.374 1.00 96.12 253 VAL A C 1
ATOM 1957 O O . VAL A 1 253 ? 17.014 8.035 1.427 1.00 96.12 253 VAL A O 1
ATOM 1960 N N . MET A 1 254 ? 16.155 9.495 -0.043 1.00 95.56 254 MET A N 1
ATOM 1961 C CA . MET A 1 254 ? 16.364 10.680 0.795 1.00 95.56 254 MET A CA 1
ATOM 1962 C C . MET A 1 254 ? 15.071 11.049 1.518 1.00 95.56 254 MET A C 1
ATOM 1964 O O . MET A 1 254 ? 13.993 10.940 0.929 1.00 95.56 254 MET A O 1
ATOM 1968 N N . ASP A 1 255 ? 15.183 11.494 2.768 1.00 94.56 255 ASP A N 1
ATOM 1969 C CA . ASP A 1 255 ? 14.092 12.164 3.481 1.00 94.56 255 ASP A CA 1
ATOM 1970 C C . ASP A 1 255 ? 14.113 13.692 3.279 1.00 94.56 255 ASP A C 1
ATOM 1972 O O . ASP A 1 255 ? 15.023 14.238 2.648 1.00 94.56 255 ASP A O 1
ATOM 1976 N N . GLY A 1 256 ? 13.116 14.402 3.822 1.00 89.25 256 GLY A N 1
ATOM 1977 C CA . GLY A 1 256 ? 13.043 15.872 3.768 1.00 89.25 256 GLY A CA 1
ATOM 1978 C C . GLY A 1 256 ? 14.202 16.609 4.457 1.00 89.25 256 GLY A C 1
ATOM 1979 O O . GLY A 1 256 ? 14.410 17.794 4.209 1.00 89.25 256 GLY A O 1
ATOM 1980 N N . GLY A 1 257 ? 14.990 15.913 5.281 1.00 92.25 257 GLY A N 1
ATOM 1981 C CA . GLY A 1 257 ? 16.210 16.414 5.912 1.00 92.25 257 GLY A CA 1
ATOM 1982 C C . GLY A 1 257 ? 17.498 16.057 5.160 1.00 92.25 257 GLY A C 1
ATOM 1983 O O . GLY A 1 257 ? 18.578 16.303 5.693 1.00 92.25 257 GLY A O 1
ATOM 1984 N N . ASN A 1 258 ? 17.412 15.489 3.949 1.00 90.75 258 ASN A N 1
ATOM 1985 C CA . ASN A 1 258 ? 18.531 14.939 3.170 1.00 90.75 258 ASN A CA 1
ATOM 1986 C C . ASN A 1 258 ? 19.266 13.758 3.835 1.00 90.75 258 ASN A C 1
ATOM 1988 O O . ASN A 1 258 ? 20.398 13.439 3.461 1.00 90.75 258 ASN A O 1
ATOM 1992 N N . ASN A 1 259 ? 18.644 13.073 4.793 1.00 93.81 259 ASN A N 1
ATOM 1993 C CA . ASN A 1 259 ? 19.195 11.847 5.357 1.00 93.81 259 ASN A CA 1
ATOM 1994 C C . ASN A 1 259 ? 18.882 10.657 4.451 1.00 93.81 259 ASN A C 1
ATOM 1996 O O . ASN A 1 259 ? 17.838 10.597 3.802 1.00 93.81 259 ASN A O 1
ATOM 2000 N N . THR A 1 260 ? 19.781 9.671 4.437 1.00 95.62 260 THR A N 1
ATOM 2001 C CA . THR A 1 260 ? 19.538 8.409 3.728 1.00 95.62 260 THR A CA 1
ATOM 2002 C C . THR A 1 260 ? 18.684 7.480 4.581 1.00 95.62 260 THR A C 1
ATOM 2004 O O . THR A 1 260 ? 19.100 7.070 5.664 1.00 95.62 260 THR A O 1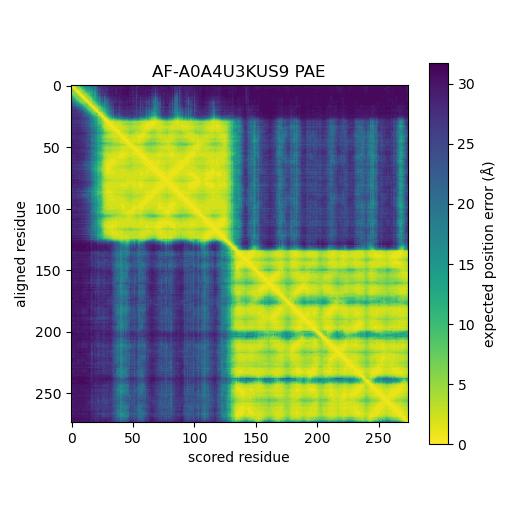
ATOM 2007 N N . ILE A 1 261 ? 17.523 7.102 4.056 1.00 95.19 261 ILE A N 1
ATOM 2008 C CA . ILE A 1 261 ? 16.576 6.153 4.645 1.00 95.19 261 ILE A CA 1
ATOM 2009 C C . IL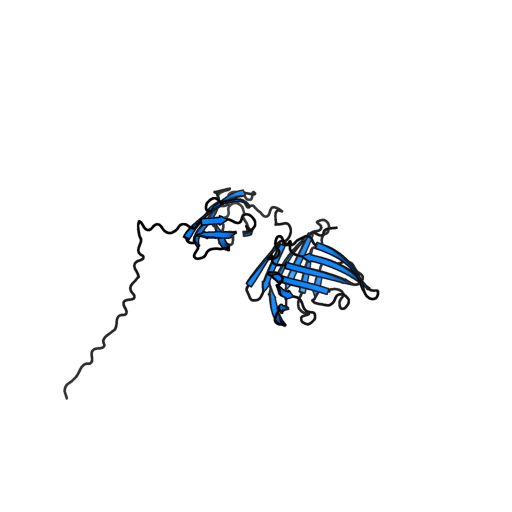E A 1 261 ? 16.470 4.920 3.750 1.00 95.19 261 ILE A C 1
ATOM 2011 O O . ILE A 1 261 ? 16.638 5.012 2.539 1.00 95.19 261 ILE A O 1
ATOM 2015 N N . TYR A 1 262 ? 16.171 3.757 4.325 1.00 95.12 262 TYR A N 1
ATOM 2016 C CA . TYR A 1 262 ? 15.971 2.530 3.556 1.00 95.12 262 TYR A CA 1
ATOM 2017 C C . TYR A 1 262 ? 14.496 2.175 3.438 1.00 95.12 262 TYR A C 1
ATOM 2019 O O . TYR A 1 262 ? 13.807 1.980 4.443 1.00 95.12 262 TYR A O 1
ATOM 2027 N N . ILE A 1 263 ? 14.048 2.019 2.193 1.00 96.56 263 ILE A N 1
ATOM 2028 C CA . ILE A 1 263 ? 12.766 1.405 1.875 1.00 96.56 263 ILE A CA 1
ATOM 2029 C C . ILE A 1 263 ? 12.954 -0.096 1.692 1.00 96.56 263 ILE A C 1
ATOM 2031 O O . ILE A 1 263 ? 13.814 -0.557 0.938 1.00 96.56 263 ILE A O 1
ATOM 2035 N N . THR A 1 264 ? 12.098 -0.862 2.359 1.00 94.50 264 THR A N 1
ATOM 2036 C CA . THR A 1 264 ? 12.040 -2.321 2.266 1.00 94.50 264 THR A CA 1
ATOM 2037 C C . THR A 1 264 ? 10.612 -2.786 2.012 1.00 94.50 264 THR A C 1
ATOM 2039 O O . THR A 1 264 ? 9.654 -2.053 2.260 1.00 94.50 264 THR A O 1
ATOM 2042 N N . LYS A 1 265 ? 10.463 -4.020 1.511 1.00 92.31 265 LYS A N 1
ATOM 2043 C CA . LYS A 1 265 ? 9.160 -4.660 1.249 1.00 92.31 265 LYS A CA 1
ATOM 2044 C C . LYS A 1 265 ? 8.228 -3.829 0.346 1.00 92.31 265 LYS A C 1
ATOM 2046 O O . LYS A 1 265 ? 7.013 -3.987 0.433 1.00 92.31 265 LYS A O 1
ATOM 2051 N N . GLY A 1 266 ? 8.782 -2.965 -0.509 1.00 95.12 266 GLY A N 1
ATOM 2052 C CA . GLY A 1 266 ? 8.002 -2.155 -1.436 1.00 95.12 266 GLY A CA 1
ATOM 2053 C C . GLY A 1 266 ? 7.339 -3.024 -2.498 1.00 95.12 266 GLY A C 1
ATOM 2054 O O . GLY A 1 266 ? 7.997 -3.865 -3.116 1.00 95.12 266 GLY A O 1
ATOM 2055 N N . LYS A 1 267 ? 6.035 -2.843 -2.688 1.00 94.19 267 LYS A N 1
ATOM 2056 C CA . LYS A 1 267 ? 5.201 -3.551 -3.665 1.00 94.19 267 LYS A CA 1
ATOM 2057 C C . LYS A 1 267 ? 4.150 -2.605 -4.217 1.00 94.19 267 LYS A C 1
ATOM 2059 O O . LYS A 1 267 ? 3.692 -1.718 -3.497 1.00 94.19 267 LYS A O 1
ATOM 2064 N N . PHE A 1 268 ? 3.746 -2.820 -5.460 1.00 92.44 268 PHE A N 1
ATOM 2065 C CA . PHE A 1 268 ? 2.625 -2.103 -6.049 1.00 92.44 268 PHE A CA 1
ATOM 2066 C C . PHE A 1 268 ? 1.905 -2.934 -7.111 1.00 92.44 268 PHE A C 1
ATOM 2068 O O . PHE A 1 268 ? 2.505 -3.802 -7.754 1.00 92.44 268 PHE A O 1
ATOM 2075 N N . LYS A 1 269 ? 0.629 -2.606 -7.310 1.00 88.56 269 LYS A N 1
ATOM 2076 C CA . LYS A 1 269 ? -0.196 -3.066 -8.421 1.00 88.56 269 LYS A CA 1
ATOM 2077 C C . LYS A 1 269 ? -0.906 -1.873 -9.071 1.00 88.56 269 LYS A C 1
ATOM 2079 O O . LYS A 1 269 ? -1.418 -0.988 -8.395 1.00 88.56 269 LYS A O 1
ATOM 2084 N N . THR A 1 270 ? -0.750 -1.828 -10.385 1.00 86.81 270 THR A N 1
ATOM 2085 C CA . THR A 1 270 ? -1.126 -0.875 -11.434 1.00 86.81 270 THR A CA 1
ATOM 2086 C C . THR A 1 270 ? -2.137 -1.385 -12.456 1.00 86.81 270 THR A C 1
ATOM 2088 O O . THR A 1 270 ? -2.168 -2.588 -12.701 1.00 86.81 270 THR A O 1
ATOM 2091 N N . TYR A 1 271 ? -2.760 -0.509 -13.224 1.00 80.44 271 TYR A N 1
ATOM 2092 C CA . TYR A 1 271 ? -3.474 -0.764 -14.461 1.00 80.44 271 TYR A CA 1
ATOM 2093 C C . TYR A 1 271 ? -3.155 0.389 -15.389 1.00 80.44 271 TYR A C 1
ATOM 2095 O O . TYR A 1 271 ? -3.237 1.559 -15.002 1.00 80.44 271 TYR A O 1
ATOM 2103 N N . LEU A 1 272 ? -2.776 0.052 -16.610 1.00 78.25 272 LEU A N 1
ATOM 2104 C CA . LEU A 1 272 ? -2.388 1.027 -17.607 1.00 78.25 272 LEU A CA 1
ATOM 2105 C C . LEU A 1 272 ? -3.630 1.639 -18.276 1.00 78.25 272 LEU A C 1
ATOM 2107 O O . LEU A 1 272 ? -4.397 0.936 -18.943 1.00 78.25 272 LEU A O 1
ATOM 2111 N N . ARG A 1 273 ? -3.831 2.951 -18.110 1.00 71.00 273 ARG A N 1
ATOM 2112 C CA . ARG A 1 273 ? -4.836 3.740 -18.839 1.00 71.00 273 ARG A CA 1
ATOM 2113 C C . ARG A 1 273 ? -4.280 4.249 -20.170 1.00 71.00 273 ARG A C 1
ATOM 2115 O O . ARG A 1 273 ? -3.085 4.516 -20.291 1.00 71.00 273 ARG A O 1
ATOM 2122 N N . HIS A 1 274 ? -5.186 4.361 -21.144 1.00 56.47 274 HIS A N 1
ATOM 2123 C CA . HIS A 1 274 ? -4.972 5.084 -22.403 1.00 56.47 274 HIS A CA 1
ATOM 2124 C C . HIS A 1 274 ? -5.179 6.577 -22.192 1.00 56.47 274 HIS A C 1
ATOM 2126 O O . HIS A 1 274 ? -6.095 6.920 -21.407 1.00 56.47 274 HIS A O 1
#

Radius of gyration: 26.62 Å; Cα contacts (8 Å, |Δi|>4): 675; chains: 1; bounding box: 59×44×107 Å

Foldseek 3Di:
DDDDDDDDDDDPPPPDDPDDPPPVDDPWDEWDWEWDQVFKDFFDFQAAFDWFDPRGKIKTKTQTPDWTWWKKWKDQWQFKIWIDIDTGPDGGIDIDITGMGTTRHHQDWTWIWMDTHPYIYIDIDGGPDCPDLQKKKWWAWPNDIDIDGKDAKEWDWDADPNKIKTKIKIWGDDPDLQAKIKMKMWIAINDHDDFAKAWDDDRVPDRTHMKMWIDGSNHTFKIGDNVFGPWIWGWPDCPPPNQKTWTAIWGWIAGPVRDTITMDPIIIIHGYDD

Secondary structure (DSSP, 8-state):
-----------------PPP---TT--PPBPEEEE-TTS-EEES---TT----TT-EEEEEEEEEE-EEEEEEE--BTTEEEEEEEEE-SSEEEEEEEEEEE----SS-EEEEEEETTEEEEEEE-S--S-S-SSEEEEEETTEEEEEEB--EEEEEEEETTEEEEEEEEEB--SSTTS-EEEEEEEEESS---SEEEEE--BTTBSSEEEEEEEETTEEEEE--TT-TT-EEEEEEE-SSS-EEEEEEEEEEEETTS-EEEEEEEEEEEEEE-